Protein AF-A0A6I5WED9-F1 (afdb_monomer)

Structure (mmCIF, N/CA/C/O backbone):
data_AF-A0A6I5WED9-F1
#
_entry.id   AF-A0A6I5WED9-F1
#
loop_
_atom_site.group_PDB
_atom_site.id
_atom_site.type_symbol
_atom_site.label_atom_id
_atom_site.label_alt_id
_atom_site.label_comp_id
_atom_site.label_asym_id
_atom_site.label_entity_id
_atom_site.label_seq_id
_atom_site.pdbx_PDB_ins_code
_atom_site.Cartn_x
_atom_site.Cartn_y
_atom_site.Cartn_z
_atom_site.occupancy
_atom_site.B_iso_or_equiv
_atom_site.auth_seq_id
_atom_site.auth_comp_id
_atom_site.auth_asym_id
_atom_site.auth_atom_id
_atom_site.pdbx_PDB_model_num
ATOM 1 N N . MET A 1 1 ? 18.680 -1.090 17.788 1.00 31.06 1 MET A N 1
ATOM 2 C CA . MET A 1 1 ? 17.687 -0.754 18.825 1.00 31.06 1 MET A CA 1
ATOM 3 C C . MET A 1 1 ? 16.351 -1.167 18.245 1.00 31.06 1 MET A C 1
ATOM 5 O O . MET A 1 1 ? 15.852 -0.475 17.368 1.00 31.06 1 MET A O 1
ATOM 9 N N . GLU A 1 2 ? 15.895 -2.378 18.568 1.00 32.09 2 GLU A N 1
ATOM 10 C CA . GLU A 1 2 ? 14.612 -2.895 18.083 1.00 32.09 2 GLU A CA 1
ATOM 11 C C . GLU A 1 2 ? 13.520 -1.933 18.544 1.00 32.09 2 GLU A C 1
ATOM 13 O O . GLU A 1 2 ? 13.393 -1.653 19.736 1.00 32.09 2 GLU A O 1
ATOM 18 N N . ALA A 1 3 ? 12.795 -1.346 17.594 1.00 39.88 3 ALA A N 1
ATOM 19 C CA . ALA A 1 3 ? 11.585 -0.623 17.924 1.00 39.88 3 ALA A CA 1
ATOM 20 C C . ALA A 1 3 ? 10.656 -1.650 18.572 1.00 39.88 3 ALA A C 1
ATOM 22 O O . ALA A 1 3 ? 10.259 -2.607 17.913 1.00 39.88 3 ALA A O 1
ATOM 23 N N . HIS A 1 4 ? 10.363 -1.497 19.864 1.00 42.75 4 HIS A N 1
ATOM 24 C CA . HIS A 1 4 ? 9.232 -2.191 20.456 1.00 42.75 4 HIS A CA 1
ATOM 25 C C . HIS A 1 4 ? 8.010 -1.783 19.630 1.00 42.75 4 HIS A C 1
ATOM 27 O O . HIS A 1 4 ? 7.549 -0.646 19.739 1.00 42.75 4 HIS A O 1
ATOM 33 N N . GLU A 1 5 ? 7.565 -2.671 18.740 1.00 68.94 5 GLU A N 1
ATOM 34 C CA . GLU A 1 5 ? 6.346 -2.504 17.961 1.00 68.94 5 GLU A CA 1
ATOM 35 C C . GLU A 1 5 ? 5.211 -2.454 18.982 1.00 68.94 5 GLU A C 1
ATOM 37 O O . GLU A 1 5 ? 4.831 -3.459 19.583 1.00 68.94 5 GLU A O 1
ATOM 42 N N . SER A 1 6 ? 4.768 -1.242 19.303 1.00 81.12 6 SER A N 1
ATOM 43 C CA . SER A 1 6 ? 3.655 -1.037 20.214 1.00 81.12 6 SER A CA 1
ATOM 44 C C . SER A 1 6 ? 2.405 -1.679 19.627 1.00 81.12 6 SER A C 1
ATOM 46 O O . SER A 1 6 ? 2.135 -1.512 18.439 1.00 81.12 6 SER A O 1
ATOM 48 N N . LEU A 1 7 ? 1.620 -2.362 20.455 1.00 86.88 7 LEU A N 1
ATOM 49 C CA . LEU A 1 7 ? 0.349 -2.940 20.035 1.00 86.88 7 LEU A CA 1
ATOM 50 C C . LEU A 1 7 ? -0.735 -1.858 20.057 1.00 86.88 7 LEU A C 1
ATOM 52 O O . LEU A 1 7 ? -0.983 -1.250 21.102 1.00 86.88 7 LEU A O 1
ATOM 56 N N . ASP A 1 8 ? -1.403 -1.637 18.927 1.00 90.69 8 ASP A N 1
ATOM 57 C CA . ASP A 1 8 ? -2.567 -0.754 18.859 1.00 90.69 8 ASP A CA 1
ATOM 58 C C . ASP A 1 8 ? -3.770 -1.375 19.583 1.00 90.69 8 ASP A C 1
ATOM 60 O O . ASP A 1 8 ? -4.203 -2.491 19.287 1.00 90.69 8 ASP A O 1
ATOM 64 N N . VAL A 1 9 ? -4.340 -0.631 20.531 1.00 91.94 9 VAL A N 1
ATOM 65 C CA . VAL A 1 9 ? -5.517 -1.036 21.306 1.00 91.94 9 VAL A CA 1
ATOM 66 C C . VAL A 1 9 ? -6.603 0.015 21.152 1.00 91.94 9 VAL A C 1
ATOM 68 O O . VAL A 1 9 ? -6.404 1.180 21.491 1.00 91.94 9 VAL A O 1
ATOM 71 N N . LEU A 1 10 ? -7.782 -0.402 20.689 1.00 92.94 10 LEU A N 1
ATOM 72 C CA . LEU A 1 10 ? -8.955 0.461 20.612 1.00 92.94 10 LEU A CA 1
ATOM 73 C C . LEU A 1 10 ? -9.825 0.316 21.862 1.00 92.94 10 LEU A C 1
ATOM 75 O O . LEU A 1 10 ? -10.386 -0.744 22.136 1.00 92.94 10 LEU A O 1
ATOM 79 N N . VAL A 1 11 ? -9.990 1.417 22.584 1.00 93.06 11 VAL A N 1
ATOM 80 C CA . VAL A 1 11 ? -10.832 1.509 23.776 1.00 93.06 11 VAL A CA 1
ATOM 81 C C . VAL A 1 11 ? -12.145 2.215 23.414 1.00 93.06 11 VAL A C 1
ATOM 83 O O . VAL A 1 11 ? -12.114 3.335 22.895 1.00 93.06 11 VAL A O 1
ATOM 86 N N . PRO A 1 12 ? -13.318 1.610 23.684 1.00 92.38 12 PRO A N 1
ATOM 87 C CA . PRO A 1 12 ? -14.597 2.274 23.461 1.00 92.38 12 PRO A CA 1
ATOM 88 C C . PRO A 1 12 ? -14.717 3.578 24.258 1.00 92.38 12 PRO A C 1
ATOM 90 O O . PRO A 1 12 ? -14.368 3.630 25.440 1.00 92.38 12 PRO A O 1
ATOM 93 N N . THR A 1 13 ? -15.267 4.622 23.640 1.00 89.81 13 THR A N 1
ATOM 94 C CA . THR A 1 13 ? -15.579 5.891 24.322 1.00 89.81 13 THR A CA 1
ATOM 95 C C . THR A 1 13 ? -16.378 5.665 25.608 1.00 89.81 13 THR A C 1
ATOM 97 O O . THR A 1 13 ? -17.315 4.869 25.633 1.00 89.81 13 THR A O 1
ATOM 100 N N . GLY A 1 14 ? -16.023 6.381 26.679 1.00 88.38 14 GLY A N 1
ATOM 101 C CA . GLY A 1 14 ? -16.670 6.259 27.993 1.00 88.38 14 GLY A CA 1
ATOM 102 C C . GLY A 1 14 ? -16.069 5.182 28.906 1.00 88.38 14 GLY A C 1
ATOM 103 O O . GLY A 1 14 ? -16.421 5.120 30.082 1.00 88.38 14 GLY A O 1
ATOM 104 N N . ARG A 1 15 ? -15.125 4.368 28.416 1.00 88.81 15 ARG A N 1
ATOM 105 C CA . ARG A 1 15 ? -14.311 3.470 29.250 1.00 88.81 15 ARG A CA 1
ATOM 106 C C . ARG A 1 15 ? -13.051 4.201 29.718 1.00 88.81 15 ARG A C 1
ATOM 108 O O . ARG A 1 15 ? -12.420 4.917 28.946 1.00 88.81 15 ARG A O 1
ATOM 115 N N . ARG A 1 16 ? -12.659 4.002 30.980 1.00 85.31 16 ARG A N 1
ATOM 116 C CA . ARG A 1 16 ? -11.343 4.433 31.475 1.00 85.31 16 ARG A CA 1
ATOM 117 C C . ARG A 1 16 ? -10.320 3.342 31.181 1.00 85.31 16 ARG A C 1
ATOM 119 O O . ARG A 1 16 ? -10.519 2.199 31.581 1.00 85.31 16 ARG A O 1
ATOM 126 N N . PHE A 1 17 ? -9.234 3.714 30.515 1.00 88.19 17 PHE A N 1
ATOM 127 C CA . PHE A 1 17 ? -8.079 2.858 30.273 1.00 88.19 17 PHE A CA 1
ATOM 128 C C . PHE A 1 17 ? -6.819 3.716 30.410 1.00 88.19 17 PHE A C 1
ATOM 130 O O . PHE A 1 17 ? -6.749 4.801 29.833 1.00 88.19 17 PHE A O 1
ATOM 137 N N . GLY A 1 18 ? -5.881 3.286 31.252 1.00 84.12 18 GLY A N 1
ATOM 138 C CA . GLY A 1 18 ? -4.655 4.035 31.525 1.00 84.12 18 GLY A CA 1
ATOM 139 C C . GLY A 1 18 ? -3.583 3.808 30.455 1.00 84.12 18 GLY A C 1
ATOM 140 O O . GLY A 1 18 ? -3.689 2.861 29.675 1.00 84.12 18 GLY A O 1
ATOM 141 N N . PRO A 1 19 ? -2.532 4.643 30.419 1.00 85.81 19 PRO A N 1
ATOM 142 C CA . PRO A 1 19 ? -1.358 4.352 29.610 1.00 85.81 19 PRO A CA 1
ATOM 143 C C . PRO A 1 19 ? -0.692 3.062 30.108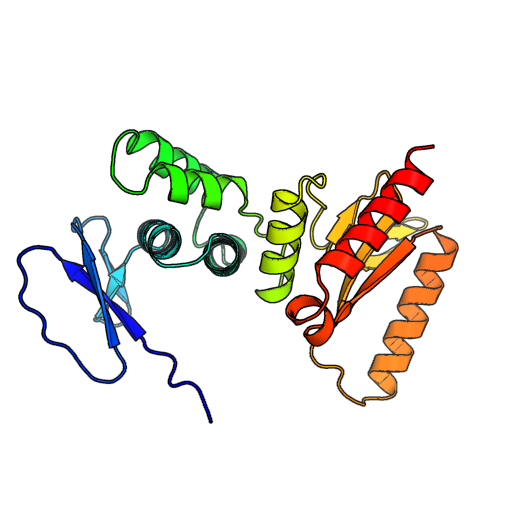 1.00 85.81 19 PRO A C 1
ATOM 145 O O . PRO A 1 19 ? -0.478 2.886 31.308 1.00 85.81 19 PRO A O 1
ATOM 148 N N . VAL A 1 20 ? -0.356 2.168 29.181 1.00 89.94 20 VAL A N 1
ATOM 149 C CA . VAL A 1 20 ? 0.355 0.915 29.457 1.00 89.94 20 VAL A CA 1
ATOM 150 C C . VAL A 1 20 ? 1.570 0.859 28.543 1.00 89.94 20 VAL A C 1
ATOM 152 O O . VAL A 1 20 ? 1.456 1.105 27.343 1.00 89.94 20 VAL A O 1
ATOM 155 N N . SER A 1 21 ? 2.738 0.553 29.111 1.00 90.38 21 SER A N 1
ATOM 156 C CA . SER A 1 21 ? 3.970 0.422 28.329 1.00 90.38 21 SER A CA 1
ATOM 157 C C . SER A 1 21 ? 3.795 -0.629 27.230 1.00 90.38 21 SER A C 1
ATOM 159 O O . SER A 1 21 ? 3.287 -1.719 27.490 1.00 90.38 21 SER A O 1
ATOM 161 N N . GLY A 1 22 ? 4.193 -0.289 26.005 1.00 89.56 22 GLY A N 1
ATOM 162 C CA . GLY A 1 22 ? 4.041 -1.156 24.837 1.00 89.56 22 GLY A CA 1
ATOM 163 C C . GLY A 1 22 ? 2.667 -1.110 24.161 1.00 89.56 22 GLY A C 1
ATOM 164 O O . GLY A 1 22 ? 2.499 -1.789 23.152 1.00 89.56 22 GLY A O 1
ATOM 165 N N . LEU A 1 23 ? 1.704 -0.315 24.650 1.00 91.75 23 LEU A N 1
ATOM 166 C CA . LEU A 1 23 ? 0.405 -0.128 23.994 1.00 91.75 23 LEU A CA 1
ATOM 167 C C . LEU A 1 23 ? 0.259 1.273 23.393 1.00 91.75 23 LEU A C 1
ATOM 169 O O . LEU A 1 23 ? 0.463 2.282 24.070 1.00 91.75 23 LEU A O 1
ATOM 173 N N . ALA A 1 24 ? -0.187 1.327 22.140 1.00 90.88 24 ALA A N 1
ATOM 174 C CA . ALA A 1 24 ? -0.714 2.534 21.522 1.00 90.88 24 ALA A CA 1
ATOM 175 C C . ALA A 1 24 ? -2.236 2.555 21.735 1.00 90.88 24 ALA A C 1
ATOM 177 O O . ALA A 1 24 ? -2.982 1.808 21.106 1.00 90.88 24 ALA A O 1
ATOM 178 N N . VAL A 1 25 ? -2.702 3.367 22.687 1.00 91.75 25 VAL A N 1
ATOM 179 C CA . VAL A 1 25 ? -4.118 3.402 23.078 1.00 91.75 25 VAL A CA 1
ATOM 180 C C . VAL A 1 25 ? -4.879 4.422 22.235 1.00 91.75 25 VAL A C 1
ATOM 182 O O . VAL A 1 25 ? -4.618 5.623 22.300 1.00 91.75 25 VAL A O 1
ATOM 185 N N . HIS A 1 26 ? -5.883 3.944 21.508 1.00 91.62 26 HIS A N 1
ATOM 186 C CA . HIS A 1 26 ? -6.810 4.743 20.712 1.00 91.62 26 HIS A CA 1
ATOM 187 C C . HIS A 1 26 ? -8.197 4.739 21.345 1.00 91.62 26 HIS A C 1
ATOM 189 O O . HIS A 1 26 ? -8.586 3.790 22.021 1.00 91.62 26 HIS A O 1
ATOM 195 N N . THR A 1 27 ? -8.982 5.794 21.126 1.00 91.56 27 THR A N 1
ATOM 196 C CA . THR A 1 27 ? -10.360 5.880 21.636 1.00 91.56 27 THR A CA 1
ATOM 197 C C . THR A 1 27 ? -11.331 6.225 20.517 1.00 91.56 27 THR A C 1
ATOM 199 O O . THR A 1 27 ? -11.127 7.202 19.796 1.00 91.56 27 THR A O 1
ATOM 202 N N . ALA A 1 28 ? -12.398 5.437 20.380 1.00 91.12 28 ALA A N 1
ATOM 203 C CA . ALA A 1 28 ? -13.445 5.659 19.385 1.00 91.12 28 ALA A CA 1
ATOM 204 C C . ALA A 1 28 ? -14.765 4.995 19.797 1.00 91.12 28 ALA A C 1
ATOM 206 O O . ALA A 1 28 ? -14.791 4.083 20.624 1.00 91.12 28 ALA A O 1
ATOM 207 N N . THR A 1 29 ? -15.869 5.419 19.184 1.00 90.75 29 THR A N 1
ATOM 208 C CA . THR A 1 29 ? -17.126 4.667 19.247 1.00 90.75 29 THR A CA 1
ATOM 209 C C . THR A 1 29 ? -16.916 3.308 18.580 1.00 90.75 29 THR A C 1
ATOM 211 O O . THR A 1 29 ? -16.473 3.244 17.429 1.00 90.75 29 THR A O 1
ATOM 214 N N . LEU A 1 30 ? -17.220 2.222 19.291 1.00 91.50 30 LEU A N 1
ATOM 215 C CA . LEU A 1 30 ? -17.027 0.852 18.816 1.00 91.50 30 LEU A CA 1
ATOM 216 C C . LEU A 1 30 ? -18.323 0.047 19.007 1.00 91.50 30 LEU A C 1
ATOM 218 O O . LEU A 1 30 ? -18.572 -0.454 20.106 1.00 91.50 30 LEU A O 1
ATOM 222 N N . PRO A 1 31 ? -19.176 -0.039 17.970 1.00 91.19 31 PRO A N 1
ATOM 223 C CA . PRO A 1 31 ? -20.364 -0.885 17.994 1.00 91.19 31 PRO A CA 1
ATOM 224 C C . PRO A 1 31 ? -19.991 -2.362 18.164 1.00 91.19 31 PRO A C 1
ATOM 226 O O . PRO A 1 31 ? -18.975 -2.808 17.639 1.00 91.19 31 PRO A O 1
ATOM 229 N N . GLY A 1 32 ? -20.842 -3.152 18.825 1.00 92.44 32 GLY A N 1
ATOM 230 C CA . GLY A 1 32 ? -20.598 -4.593 18.992 1.00 92.44 32 GLY A CA 1
ATOM 231 C C . GLY A 1 32 ? -20.489 -5.361 17.667 1.00 92.44 32 GLY A C 1
ATOM 232 O O . GLY A 1 32 ? -19.798 -6.367 17.602 1.00 92.44 32 GLY A O 1
ATOM 233 N N . THR A 1 33 ? -21.103 -4.853 16.594 1.00 94.19 33 THR A N 1
ATOM 234 C CA . THR A 1 33 ? -21.000 -5.407 15.232 1.00 94.19 33 THR A CA 1
ATOM 235 C C . THR A 1 33 ? -19.613 -5.254 14.608 1.00 94.19 33 THR A C 1
ATOM 237 O O . THR A 1 33 ? -19.303 -5.942 13.643 1.00 94.19 33 THR A O 1
ATOM 240 N N . ASP A 1 34 ? -18.785 -4.352 15.138 1.00 95.12 34 ASP A N 1
ATOM 241 C CA . ASP A 1 34 ? -17.404 -4.122 14.710 1.00 95.12 34 ASP A CA 1
ATOM 242 C C . ASP A 1 34 ? -16.394 -4.918 15.562 1.00 95.12 34 ASP A C 1
ATOM 244 O O . ASP A 1 34 ? -15.187 -4.704 15.445 1.00 95.12 34 ASP A O 1
ATOM 248 N N . VAL A 1 35 ? -16.867 -5.832 16.419 1.00 96.25 35 VAL A N 1
ATOM 249 C CA . VAL A 1 35 ? -16.040 -6.643 17.322 1.00 96.25 35 VAL A CA 1
ATOM 250 C C . VAL A 1 35 ? -16.304 -8.127 17.091 1.00 96.25 35 VAL A C 1
ATOM 252 O O . VAL A 1 35 ? -17.446 -8.573 17.029 1.00 96.25 35 VAL A O 1
ATOM 255 N N . VAL A 1 36 ? -15.234 -8.914 17.007 1.00 96.19 36 VAL A N 1
ATOM 256 C CA . VAL A 1 36 ? -15.275 -10.379 16.920 1.00 96.19 36 VAL A CA 1
ATOM 257 C C . VAL A 1 36 ? -14.313 -10.994 17.930 1.00 96.19 36 VAL A C 1
ATOM 259 O O . VAL A 1 36 ? -13.348 -10.362 18.348 1.00 96.19 36 VAL A O 1
ATOM 262 N N . LEU A 1 37 ? -14.553 -12.243 18.329 1.00 96.50 37 LEU A N 1
ATOM 263 C CA . LEU A 1 37 ? -13.632 -12.977 19.197 1.00 96.50 37 LEU A CA 1
ATOM 264 C C . LEU A 1 37 ? -12.608 -13.760 18.365 1.00 96.50 37 LEU A C 1
ATOM 266 O O . LEU A 1 37 ? -12.958 -14.490 17.432 1.00 96.50 37 LEU A O 1
ATOM 270 N N . ARG A 1 38 ? -11.333 -13.652 18.740 1.00 93.50 38 ARG A N 1
ATOM 271 C CA . ARG A 1 38 ? -10.228 -14.476 18.234 1.00 93.50 38 ARG A CA 1
ATOM 272 C C . ARG A 1 38 ? -9.471 -15.058 19.418 1.00 93.50 38 ARG A C 1
ATOM 274 O O . ARG A 1 38 ? -8.950 -14.313 20.235 1.00 93.50 38 ARG A O 1
ATOM 281 N N . ALA A 1 39 ? -9.463 -16.388 19.536 1.00 92.75 39 ALA A N 1
ATOM 282 C CA . ALA A 1 39 ? -8.859 -17.098 20.672 1.00 92.75 39 ALA A CA 1
ATOM 283 C C . ALA A 1 39 ? -9.302 -16.551 22.052 1.00 92.75 39 ALA A C 1
ATOM 285 O O . ALA A 1 39 ? -8.503 -16.424 22.971 1.00 92.75 39 ALA A O 1
ATOM 286 N N . GLY A 1 40 ? -10.583 -16.182 22.184 1.00 93.25 40 GLY A N 1
ATOM 287 C CA . GLY A 1 40 ? -11.141 -15.609 23.416 1.00 93.25 40 GLY A CA 1
ATOM 288 C C . GLY A 1 40 ? -10.853 -14.118 23.635 1.00 93.25 40 GLY A C 1
ATOM 289 O O . GLY A 1 40 ? -11.391 -13.539 24.574 1.00 93.25 40 GLY A O 1
ATOM 290 N N . VAL A 1 41 ? -10.073 -13.476 22.761 1.00 92.19 41 VAL A N 1
ATOM 291 C CA . VAL A 1 41 ? -9.759 -12.044 22.831 1.00 92.19 41 VAL A CA 1
ATOM 292 C C . VAL A 1 41 ? -10.676 -11.259 21.883 1.00 92.19 41 VAL A C 1
ATOM 294 O O . VAL A 1 41 ? -10.783 -11.626 20.708 1.00 92.19 41 VAL A O 1
ATOM 297 N N . PRO A 1 42 ? -11.355 -10.192 22.347 1.00 93.88 42 PRO A N 1
ATOM 298 C CA . PRO A 1 42 ? -12.105 -9.299 21.470 1.00 93.88 42 PRO A CA 1
ATOM 299 C C . PRO A 1 42 ? -11.153 -8.484 20.591 1.00 93.88 42 PRO A C 1
ATOM 301 O O . PRO A 1 42 ? -10.272 -7.787 21.089 1.00 93.88 42 PRO A O 1
ATOM 304 N N . VAL A 1 43 ? -11.359 -8.561 19.280 1.00 95.25 43 VAL A N 1
ATOM 305 C CA . VAL A 1 43 ? -10.621 -7.813 18.255 1.00 95.25 43 VAL A CA 1
ATOM 306 C C . VAL A 1 43 ? -11.603 -7.120 17.314 1.00 95.25 43 VAL A C 1
ATOM 308 O O . VAL A 1 43 ? -12.774 -7.496 17.243 1.00 95.25 43 VAL A O 1
ATOM 311 N N . THR A 1 44 ? -11.149 -6.104 16.585 1.00 96.06 44 THR A N 1
ATOM 312 C CA . THR A 1 44 ? -11.989 -5.440 15.583 1.00 96.06 44 THR A CA 1
ATOM 313 C C . THR A 1 44 ? -12.257 -6.354 14.380 1.00 96.06 44 THR A C 1
ATOM 315 O O . THR A 1 44 ? -11.455 -7.234 14.058 1.00 96.06 44 THR A O 1
ATOM 318 N N . THR A 1 45 ? -13.406 -6.184 13.718 1.00 95.94 45 THR A N 1
ATOM 319 C CA . THR A 1 45 ? -13.647 -6.805 12.404 1.00 95.94 45 THR A CA 1
ATOM 320 C C . THR A 1 45 ? -12.626 -6.291 11.388 1.00 95.94 45 THR A C 1
ATOM 322 O O . THR A 1 45 ? -12.185 -5.150 11.524 1.00 95.94 45 THR A O 1
ATOM 325 N N . PRO A 1 46 ? -12.271 -7.057 10.340 1.00 95.88 46 PRO A N 1
ATOM 326 C CA . PRO A 1 46 ? -11.323 -6.592 9.328 1.00 95.88 46 PRO A CA 1
ATOM 327 C C . PRO A 1 46 ? -11.693 -5.231 8.717 1.00 95.88 46 PRO A C 1
ATOM 329 O O . PRO A 1 46 ? -10.840 -4.356 8.595 1.00 95.88 46 PRO A O 1
ATOM 332 N N . GLU A 1 47 ? -12.972 -4.992 8.410 1.00 95.12 47 GLU A N 1
ATOM 333 C CA . GLU A 1 47 ? -13.444 -3.707 7.883 1.00 95.12 47 GLU A CA 1
ATOM 334 C C . GLU A 1 47 ? -13.309 -2.573 8.902 1.00 95.12 47 GLU A C 1
ATOM 336 O O . GLU A 1 47 ? -13.016 -1.434 8.524 1.00 95.12 47 GLU A O 1
ATOM 341 N N . ARG A 1 48 ? -13.510 -2.870 10.192 1.00 95.31 48 ARG A N 1
ATOM 342 C CA . ARG A 1 48 ? -13.264 -1.904 11.259 1.00 95.31 48 ARG A CA 1
ATOM 343 C C . ARG A 1 48 ? -11.773 -1.623 11.413 1.00 95.31 48 ARG A C 1
ATOM 345 O O . ARG A 1 48 ? -11.401 -0.459 11.509 1.00 95.31 48 ARG A O 1
ATOM 352 N N . THR A 1 49 ? -10.924 -2.647 11.373 1.00 96.00 49 THR A N 1
ATOM 353 C CA . THR A 1 49 ? -9.469 -2.480 11.387 1.00 96.00 49 THR A CA 1
ATOM 354 C C . THR A 1 49 ? -9.023 -1.565 10.244 1.00 96.00 49 THR A C 1
ATOM 356 O O . THR A 1 49 ? -8.294 -0.612 10.491 1.00 96.00 49 THR A O 1
ATOM 359 N N . CYS A 1 50 ? -9.513 -1.769 9.014 1.00 96.94 50 CYS A N 1
ATOM 360 C CA . CYS A 1 50 ? -9.209 -0.883 7.884 1.00 96.94 50 CYS A CA 1
ATOM 361 C C . CYS A 1 50 ? -9.618 0.574 8.147 1.00 96.94 50 CYS A C 1
ATOM 363 O O . CYS A 1 50 ? -8.841 1.485 7.860 1.00 96.94 50 CYS A O 1
ATOM 365 N N . TRP A 1 51 ? -10.816 0.790 8.706 1.00 96.25 51 TRP A N 1
ATOM 366 C CA . TRP A 1 51 ? -11.283 2.120 9.103 1.00 96.25 51 TRP A CA 1
ATOM 367 C C . TRP A 1 51 ? -10.327 2.759 10.103 1.00 96.25 51 TRP A C 1
ATOM 369 O O . TRP A 1 51 ? -9.840 3.859 9.887 1.00 96.25 51 TRP A O 1
ATOM 379 N N . ASP A 1 52 ? -9.999 2.056 11.176 1.00 95.50 52 ASP A N 1
ATOM 380 C CA . ASP A 1 52 ? -9.127 2.577 12.218 1.00 95.50 52 ASP A CA 1
ATOM 381 C C . ASP A 1 52 ? -7.712 2.899 11.684 1.00 95.50 52 ASP A C 1
ATOM 383 O O . ASP A 1 52 ? -7.205 4.006 11.892 1.00 95.50 52 ASP A O 1
ATOM 387 N N . LEU A 1 53 ? -7.122 2.006 10.878 1.00 95.88 53 LEU A N 1
ATOM 388 C CA . LEU A 1 53 ? -5.824 2.220 10.220 1.00 95.88 53 LEU A CA 1
ATOM 389 C C . LEU A 1 53 ? -5.826 3.453 9.310 1.00 95.88 53 LEU A C 1
ATOM 391 O O . LEU A 1 53 ? -4.879 4.245 9.329 1.00 95.88 53 LEU A O 1
ATOM 395 N N . ALA A 1 54 ? -6.904 3.665 8.551 1.00 96.69 54 ALA A N 1
ATOM 396 C CA . ALA A 1 54 ? -7.058 4.850 7.715 1.00 96.69 54 ALA A CA 1
ATOM 397 C C . ALA A 1 54 ? -7.076 6.146 8.543 1.00 96.69 54 ALA A C 1
ATOM 399 O O . ALA A 1 54 ? -6.740 7.220 8.025 1.00 96.69 54 ALA A O 1
ATOM 400 N N . GLN A 1 55 ? -7.409 6.083 9.834 1.00 94.62 55 GLN A N 1
ATOM 401 C CA . GLN A 1 55 ? -7.438 7.246 10.717 1.00 94.62 55 GLN A CA 1
ATOM 402 C C . GLN A 1 55 ? -6.100 7.491 11.408 1.00 94.62 55 GLN A C 1
ATOM 404 O O . GLN A 1 55 ? -5.720 8.653 11.560 1.00 94.62 55 GLN A O 1
ATOM 409 N N . TRP A 1 56 ? -5.400 6.429 11.800 1.00 93.88 56 TRP A N 1
ATOM 410 C CA . TRP A 1 56 ? -4.194 6.517 12.626 1.00 93.88 56 TRP A CA 1
ATOM 411 C C . TRP A 1 56 ? -2.910 6.675 11.814 1.00 93.88 56 TRP A C 1
ATOM 413 O O . TRP A 1 56 ? -1.984 7.348 12.260 1.00 93.88 56 TRP A O 1
ATOM 423 N N . LEU A 1 57 ? -2.859 6.104 10.610 1.00 95.12 57 LEU A N 1
ATOM 424 C CA . LEU A 1 57 ? -1.628 6.027 9.827 1.00 95.12 57 LEU A CA 1
ATOM 425 C C . LEU A 1 57 ? -1.572 7.055 8.694 1.00 95.12 57 LEU A C 1
ATOM 427 O O . LEU A 1 57 ? -2.564 7.685 8.312 1.00 95.12 57 LEU A O 1
ATOM 431 N N . ARG A 1 58 ? -0.385 7.231 8.111 1.00 95.88 58 ARG A N 1
ATOM 432 C CA . ARG A 1 58 ? -0.261 7.874 6.797 1.00 95.88 58 ARG A CA 1
ATOM 433 C C . ARG A 1 58 ? -0.965 7.006 5.755 1.00 95.88 58 ARG A C 1
ATOM 435 O O . ARG A 1 58 ? -1.025 5.790 5.893 1.00 95.88 58 ARG A O 1
ATOM 442 N N . VAL A 1 59 ? -1.470 7.627 4.691 1.00 97.38 59 VAL A N 1
ATOM 443 C CA . VAL A 1 59 ? -2.264 6.925 3.667 1.00 97.38 59 VAL A CA 1
ATOM 444 C C . VAL A 1 59 ? -1.521 5.737 3.046 1.00 97.38 59 VAL A C 1
ATOM 446 O O . VAL A 1 59 ? -2.118 4.685 2.878 1.00 97.38 59 VAL A O 1
ATOM 449 N N . GLU A 1 60 ? -0.225 5.864 2.764 1.00 96.12 60 GLU A N 1
ATOM 450 C CA . GLU A 1 60 ? 0.587 4.769 2.215 1.00 96.12 60 GLU A CA 1
ATOM 451 C C . GLU A 1 60 ? 0.799 3.602 3.190 1.00 96.12 60 GLU A C 1
ATOM 453 O O . GLU A 1 60 ? 0.845 2.457 2.755 1.00 96.12 60 GLU A O 1
ATOM 458 N N . ASP A 1 61 ? 0.887 3.873 4.495 1.00 96.44 61 ASP A N 1
ATOM 459 C CA . ASP A 1 61 ? 1.018 2.845 5.530 1.00 96.44 61 ASP A CA 1
ATOM 460 C C . ASP A 1 61 ? -0.319 2.141 5.775 1.00 96.44 61 ASP A C 1
ATOM 462 O O . ASP A 1 61 ? -0.364 0.919 5.891 1.00 96.44 61 ASP A O 1
ATOM 466 N N . ALA A 1 62 ? -1.419 2.903 5.783 1.00 97.44 62 ALA A N 1
ATOM 467 C CA . ALA A 1 62 ? -2.764 2.345 5.854 1.00 97.44 62 ALA A CA 1
ATOM 468 C C . ALA A 1 62 ? -3.036 1.429 4.654 1.00 97.44 62 ALA A C 1
ATOM 470 O O . ALA A 1 62 ? -3.416 0.279 4.846 1.00 97.44 62 ALA A O 1
ATOM 471 N N . VAL A 1 63 ? -2.783 1.900 3.427 1.00 98.00 63 VAL A N 1
ATOM 472 C CA . VAL A 1 63 ? -2.963 1.090 2.212 1.00 98.00 63 VAL A CA 1
ATOM 473 C C . VAL A 1 63 ? -2.079 -0.154 2.244 1.00 98.00 63 VAL A C 1
ATOM 475 O O . VAL A 1 63 ? -2.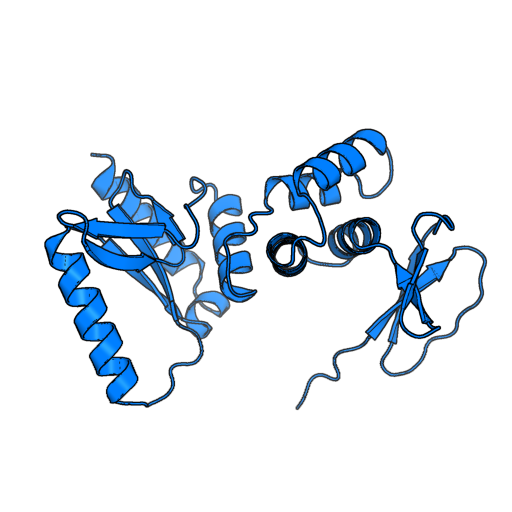582 -1.230 1.960 1.00 98.00 63 VAL A O 1
ATOM 478 N N . ALA A 1 64 ? -0.816 -0.057 2.670 1.00 96.75 64 ALA A N 1
ATOM 479 C CA . ALA A 1 64 ? 0.068 -1.220 2.753 1.00 96.75 64 ALA A CA 1
ATOM 480 C C . ALA A 1 64 ? -0.466 -2.338 3.666 1.00 96.75 64 ALA A C 1
ATOM 482 O O . ALA A 1 64 ? -0.303 -3.517 3.359 1.00 96.75 64 ALA A O 1
ATOM 483 N N . LEU A 1 65 ? -1.121 -1.990 4.776 1.00 96.56 65 LEU A N 1
ATOM 484 C CA . LEU A 1 65 ? -1.761 -2.972 5.655 1.00 96.56 65 LEU A CA 1
A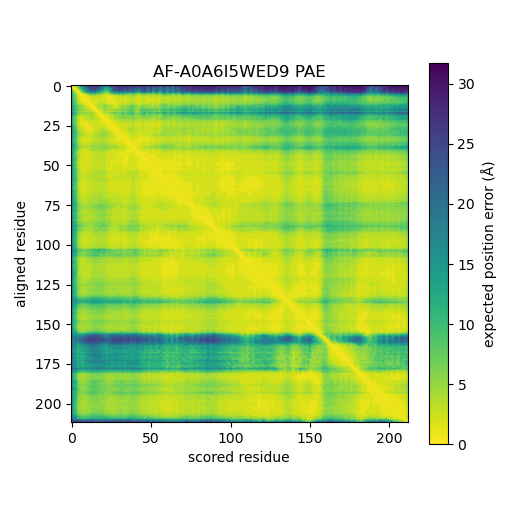TOM 485 C C . LEU A 1 65 ? -3.107 -3.459 5.100 1.00 96.56 65 LEU A C 1
ATOM 487 O O . LEU A 1 65 ? -3.420 -4.646 5.199 1.00 96.56 65 LEU A O 1
ATOM 491 N N . VAL A 1 66 ? -3.893 -2.572 4.486 1.00 97.56 66 VAL A N 1
ATOM 492 C CA . VAL A 1 66 ? -5.172 -2.935 3.858 1.00 97.56 66 VAL A CA 1
ATOM 493 C C . VAL A 1 66 ? -4.956 -3.867 2.661 1.00 97.56 66 VAL A C 1
ATOM 495 O O . VAL A 1 66 ? -5.676 -4.855 2.546 1.00 97.56 66 VAL A O 1
ATOM 498 N N . ASP A 1 67 ? -3.935 -3.643 1.833 1.00 97.12 67 ASP A N 1
ATOM 499 C CA . ASP A 1 67 ? -3.562 -4.522 0.717 1.00 97.12 67 ASP A CA 1
ATOM 500 C C . ASP A 1 67 ? -3.254 -5.943 1.222 1.00 97.12 67 ASP A C 1
ATOM 502 O O . ASP A 1 67 ? -3.685 -6.926 0.619 1.00 97.12 67 ASP A O 1
ATOM 506 N N . VAL A 1 68 ? -2.605 -6.085 2.389 1.00 95.50 68 VAL A N 1
ATOM 507 C CA . VAL A 1 68 ? -2.386 -7.399 3.024 1.00 95.50 68 VAL A CA 1
ATOM 508 C C . VAL A 1 68 ? -3.709 -8.074 3.395 1.00 95.50 68 VAL A C 1
ATOM 510 O O . VAL A 1 68 ? -3.856 -9.277 3.167 1.00 95.50 68 VAL A O 1
ATOM 513 N N . LEU A 1 69 ? -4.669 -7.334 3.957 1.00 95.81 69 LEU A N 1
ATOM 514 C CA . LEU A 1 69 ? -5.988 -7.874 4.311 1.00 95.81 69 LEU A CA 1
ATOM 515 C C . LEU A 1 69 ? -6.785 -8.288 3.067 1.00 95.81 69 LEU A C 1
ATOM 517 O O . LEU A 1 69 ? -7.406 -9.352 3.069 1.00 95.81 69 LEU A O 1
ATOM 521 N N . VAL A 1 70 ? -6.720 -7.492 2.001 1.00 95.81 70 VAL A N 1
ATOM 522 C CA . VAL A 1 70 ? -7.374 -7.774 0.716 1.00 95.81 70 VAL A CA 1
ATOM 523 C C . VAL A 1 70 ? -6.758 -8.993 0.042 1.00 95.81 70 VAL A C 1
ATOM 525 O O . VAL A 1 70 ? -7.480 -9.906 -0.349 1.00 95.81 70 VAL A O 1
ATOM 528 N N . ARG A 1 71 ? -5.425 -9.075 -0.021 1.00 94.25 71 ARG A N 1
ATOM 529 C CA . ARG A 1 71 ? -4.709 -10.232 -0.579 1.00 94.25 71 ARG A CA 1
ATOM 530 C C . ARG A 1 71 ? -5.031 -11.526 0.167 1.00 94.25 71 ARG A C 1
ATOM 532 O O . ARG A 1 71 ? -5.139 -12.585 -0.442 1.00 94.25 71 ARG A O 1
ATOM 539 N N . ARG A 1 72 ? -5.222 -11.448 1.489 1.00 94.31 72 ARG A N 1
ATOM 540 C CA . ARG A 1 72 ? -5.675 -12.573 2.329 1.00 94.31 72 ARG A CA 1
ATOM 541 C C . ARG A 1 72 ? -7.182 -12.841 2.242 1.00 94.31 72 ARG A C 1
ATOM 543 O O . ARG A 1 72 ? -7.671 -13.686 2.984 1.00 94.31 72 ARG A O 1
ATOM 550 N N . GLN A 1 73 ? -7.907 -12.129 1.377 1.00 94.62 73 GLN A N 1
ATOM 551 C CA . GLN A 1 73 ? -9.356 -12.241 1.180 1.00 94.62 73 GLN A CA 1
ATOM 552 C C . GLN A 1 73 ? -10.168 -12.004 2.465 1.00 94.62 73 GLN A C 1
ATOM 554 O O . GLN A 1 73 ? -11.282 -12.500 2.615 1.00 94.62 73 GLN A O 1
ATOM 559 N N . LEU A 1 74 ? -9.615 -11.234 3.406 1.00 95.06 74 LEU A 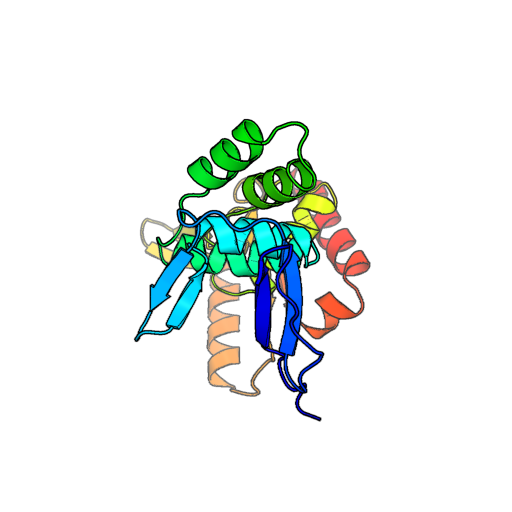N 1
ATOM 560 C CA . LEU A 1 74 ? -10.300 -10.864 4.647 1.00 95.06 74 LEU A CA 1
ATOM 561 C C . LEU A 1 74 ? -11.214 -9.654 4.455 1.00 95.06 74 LEU A C 1
ATOM 563 O O . LEU A 1 74 ? -12.103 -9.428 5.271 1.00 95.06 74 LEU A O 1
ATOM 567 N N . VAL A 1 75 ? -10.964 -8.865 3.409 1.00 95.06 75 VAL A N 1
ATOM 568 C CA . VAL A 1 75 ? -11.677 -7.629 3.100 1.00 95.06 75 VAL A CA 1
ATOM 569 C C . VAL A 1 75 ? -11.833 -7.491 1.591 1.00 95.06 75 VAL A C 1
ATOM 571 O O . VAL A 1 75 ? -10.908 -7.776 0.835 1.00 95.06 75 VAL A O 1
ATOM 574 N N . ASP A 1 76 ? -12.994 -7.000 1.169 1.00 92.00 76 ASP A N 1
ATOM 575 C CA . ASP A 1 76 ? -13.260 -6.578 -0.205 1.00 92.00 76 ASP A CA 1
ATOM 576 C C . ASP A 1 76 ? -13.102 -5.044 -0.316 1.00 92.00 76 ASP A C 1
ATOM 578 O O . ASP A 1 76 ? -13.814 -4.315 0.391 1.00 92.00 76 ASP A O 1
ATOM 582 N N . PRO A 1 77 ? -12.212 -4.524 -1.186 1.00 88.94 77 PRO A N 1
ATOM 583 C CA . PRO A 1 77 ? -12.058 -3.087 -1.417 1.00 88.94 77 PRO A CA 1
ATOM 584 C C . PRO A 1 77 ? -13.371 -2.378 -1.770 1.00 88.94 77 PRO A C 1
ATOM 586 O O . PRO A 1 77 ? -13.608 -1.256 -1.318 1.00 88.94 77 PRO A O 1
ATOM 589 N N . ALA A 1 78 ? -14.273 -3.029 -2.513 1.00 91.44 78 ALA A N 1
ATOM 590 C CA . ALA A 1 78 ? -15.561 -2.441 -2.870 1.00 91.44 78 ALA A CA 1
ATOM 591 C C . ALA A 1 78 ? -16.426 -2.185 -1.624 1.00 91.44 78 ALA A C 1
ATOM 593 O O . ALA A 1 78 ? -17.043 -1.122 -1.496 1.00 91.44 78 ALA A O 1
ATOM 594 N N . ARG A 1 79 ? -16.401 -3.111 -0.655 1.00 93.06 79 ARG A N 1
ATOM 595 C CA . ARG A 1 79 ? -17.095 -2.959 0.634 1.00 93.06 79 ARG A CA 1
ATOM 596 C C . ARG A 1 79 ? -16.482 -1.870 1.502 1.00 93.06 79 ARG A C 1
ATOM 598 O O . ARG A 1 79 ? -17.210 -1.206 2.240 1.00 93.06 79 ARG A O 1
ATOM 605 N N . LEU A 1 80 ? -15.169 -1.653 1.415 1.00 94.31 80 LEU A N 1
ATOM 606 C CA . LEU A 1 80 ? -14.505 -0.539 2.097 1.00 94.31 80 LEU A CA 1
ATOM 607 C C . LEU A 1 80 ? -14.990 0.811 1.562 1.00 94.31 80 LEU A C 1
ATOM 609 O O . LEU A 1 80 ? -15.366 1.683 2.351 1.00 94.31 80 LEU A O 1
ATOM 613 N N . SER A 1 81 ? -15.054 0.960 0.238 1.00 94.69 81 SER A N 1
ATOM 614 C CA . SER A 1 81 ? -15.582 2.164 -0.411 1.00 94.69 81 SER A CA 1
ATOM 615 C C . SER A 1 81 ? -17.062 2.386 -0.092 1.00 94.69 81 SER A C 1
ATOM 617 O O . SER A 1 81 ? -17.465 3.507 0.227 1.00 94.69 81 SER A O 1
ATOM 619 N N . GLU A 1 82 ? -17.881 1.332 -0.106 1.00 94.88 82 GLU A N 1
ATOM 620 C CA . GLU A 1 82 ? -19.290 1.408 0.293 1.00 94.88 82 GLU A CA 1
ATOM 621 C C . GLU A 1 82 ? -19.438 1.820 1.766 1.00 94.88 82 GLU A C 1
ATOM 623 O O . GLU A 1 82 ? -20.202 2.732 2.090 1.00 94.88 82 GLU A O 1
ATOM 628 N N . ARG A 1 83 ? -18.675 1.197 2.675 1.00 92.69 83 ARG A N 1
ATOM 629 C CA . ARG A 1 83 ? -18.660 1.557 4.099 1.00 92.69 83 ARG A CA 1
ATOM 630 C C . ARG A 1 83 ? -18.277 3.024 4.288 1.00 92.69 83 ARG A C 1
ATOM 632 O O . ARG A 1 83 ? -18.963 3.713 5.040 1.00 92.69 83 ARG A O 1
ATOM 639 N N . ALA A 1 84 ? -17.257 3.517 3.587 1.00 95.12 84 ALA A N 1
ATOM 640 C CA . ALA A 1 84 ? -16.856 4.922 3.636 1.00 95.12 84 ALA A CA 1
ATOM 641 C C . ALA A 1 84 ? -17.973 5.877 3.188 1.00 95.12 84 ALA A C 1
ATOM 643 O O . ALA A 1 84 ? -18.214 6.890 3.845 1.00 95.12 84 ALA A O 1
ATOM 644 N N . ARG A 1 85 ? -18.690 5.540 2.110 1.00 95.62 85 ARG A N 1
ATOM 645 C CA . ARG A 1 85 ? -19.810 6.346 1.590 1.00 95.62 85 ARG A CA 1
ATOM 646 C C . ARG A 1 85 ? -21.041 6.317 2.499 1.00 95.62 85 ARG A C 1
ATOM 648 O O . ARG A 1 85 ? -21.718 7.327 2.629 1.00 95.62 85 ARG A O 1
ATOM 655 N N . ARG A 1 86 ? -21.320 5.201 3.179 1.00 94.50 86 ARG A N 1
ATOM 656 C CA . ARG A 1 86 ? -22.427 5.130 4.155 1.00 94.50 86 ARG A CA 1
ATOM 657 C C . ARG A 1 86 ? -22.225 6.041 5.367 1.00 94.50 86 ARG A C 1
ATOM 659 O O . ARG A 1 86 ? -23.206 6.505 5.927 1.00 94.50 86 ARG A O 1
ATOM 666 N N . HIS A 1 87 ? -20.974 6.331 5.723 1.00 92.38 87 HIS A N 1
ATOM 667 C CA . HIS A 1 87 ? -20.611 7.229 6.825 1.00 92.38 87 HIS A CA 1
ATOM 668 C C . HIS A 1 87 ? -20.226 8.633 6.315 1.00 92.38 87 HIS A C 1
ATOM 670 O O . HIS A 1 87 ? -19.435 9.344 6.940 1.00 92.38 87 HIS A O 1
ATOM 676 N N . THR A 1 88 ? -20.722 9.052 5.142 1.00 95.19 88 THR A N 1
ATOM 677 C CA . THR A 1 88 ? -20.465 10.403 4.623 1.00 95.19 88 THR A CA 1
ATOM 678 C C . THR A 1 88 ? -20.904 11.465 5.634 1.00 95.19 88 THR A C 1
ATOM 680 O O . THR A 1 88 ? -22.017 11.451 6.143 1.00 95.19 88 THR A O 1
ATOM 683 N N . GLY A 1 89 ? -20.004 12.412 5.909 1.00 92.50 89 GLY A N 1
ATOM 684 C CA . GLY A 1 89 ? -20.184 13.455 6.924 1.00 92.50 89 GLY A CA 1
ATOM 685 C C . GLY A 1 89 ? -19.503 13.139 8.258 1.00 92.50 89 GLY A C 1
ATOM 686 O O . GLY A 1 89 ? -19.143 14.065 8.981 1.00 92.50 89 GLY A O 1
ATOM 687 N N . GLU A 1 90 ? -19.210 11.870 8.549 1.00 91.88 90 GLU A N 1
ATOM 688 C CA . GLU A 1 90 ? -18.579 11.472 9.809 1.00 91.88 90 GLU A CA 1
ATOM 689 C C . GLU A 1 90 ? -17.061 11.678 9.841 1.00 91.88 90 GLU A C 1
ATOM 691 O O . GLU A 1 90 ? -16.343 11.577 8.843 1.00 91.88 90 GLU A O 1
ATOM 696 N N . ARG A 1 91 ? -16.500 11.916 11.026 1.00 89.44 91 ARG A N 1
ATOM 697 C CA . ARG A 1 91 ? -15.048 12.060 11.155 1.00 89.44 91 ARG A CA 1
ATOM 698 C C . ARG A 1 91 ? -14.338 10.820 10.597 1.00 89.44 91 ARG A C 1
ATOM 700 O O . ARG A 1 91 ? -14.475 9.721 11.113 1.00 89.44 91 ARG A O 1
ATOM 707 N N . GLY A 1 92 ? -13.508 11.039 9.580 1.00 90.62 92 GLY A N 1
ATOM 708 C CA . GLY A 1 92 ? -12.661 10.004 8.996 1.00 90.62 92 GLY A CA 1
ATOM 709 C C . GLY A 1 92 ? -13.134 9.425 7.666 1.00 90.62 92 GLY A C 1
ATOM 710 O O . GLY A 1 92 ? -12.293 8.873 6.957 1.00 90.62 92 GLY A O 1
ATOM 711 N N . TRP A 1 93 ? -14.388 9.659 7.255 1.00 95.50 93 TRP A N 1
ATOM 712 C CA . TRP A 1 93 ? -14.961 9.067 6.036 1.00 95.50 93 TRP A CA 1
ATOM 713 C C . TRP A 1 93 ? -14.121 9.330 4.775 1.00 95.50 93 TRP A C 1
ATOM 715 O O . TRP A 1 93 ? -13.862 8.416 3.998 1.00 95.50 93 TRP A O 1
ATOM 725 N N . LYS A 1 94 ? -13.607 10.559 4.599 1.00 97.06 94 LYS A N 1
ATOM 726 C CA . LYS A 1 94 ? -12.755 10.923 3.448 1.00 97.06 94 LYS A CA 1
ATOM 727 C C . LYS A 1 94 ? -11.413 10.197 3.444 1.00 97.06 94 LYS A C 1
ATOM 729 O O . LYS A 1 94 ? -10.875 9.916 2.379 1.00 97.06 94 LYS A O 1
ATOM 734 N N . ARG A 1 95 ? -10.844 9.938 4.627 1.00 96.94 95 ARG A N 1
ATOM 735 C CA . ARG A 1 95 ? -9.564 9.228 4.749 1.00 96.94 95 ARG A CA 1
ATOM 736 C C . ARG A 1 95 ? -9.752 7.756 4.415 1.00 96.94 95 ARG A C 1
ATOM 738 O O . ARG A 1 95 ? -8.972 7.234 3.632 1.00 96.94 95 ARG A O 1
ATOM 745 N N . MET A 1 96 ? -10.822 7.147 4.927 1.00 96.88 96 MET A N 1
ATOM 746 C CA . MET A 1 96 ? -11.185 5.778 4.578 1.00 96.88 96 MET A CA 1
ATOM 747 C C . MET A 1 96 ? -11.467 5.632 3.079 1.00 96.88 96 MET A C 1
ATOM 749 O O . MET A 1 96 ? -10.932 4.726 2.452 1.00 96.88 96 MET A O 1
ATOM 753 N N . LEU A 1 97 ? -12.242 6.552 2.490 1.00 97.06 97 LEU A N 1
ATOM 754 C CA . LEU A 1 97 ? -12.518 6.542 1.052 1.00 97.06 97 LEU A CA 1
ATOM 755 C C . LEU A 1 97 ? -11.223 6.642 0.238 1.00 97.06 97 LEU A C 1
ATOM 757 O O . LEU A 1 97 ? -11.010 5.854 -0.669 1.00 97.06 97 LEU A O 1
ATOM 761 N N . ARG A 1 98 ? -10.314 7.548 0.621 1.00 97.19 98 ARG A N 1
ATOM 762 C CA . ARG A 1 98 ? -9.009 7.687 -0.037 1.00 97.19 98 ARG A CA 1
ATOM 763 C C . ARG A 1 98 ? -8.150 6.426 0.072 1.00 97.19 98 ARG A C 1
ATOM 765 O O . ARG A 1 98 ? -7.449 6.113 -0.880 1.00 97.19 98 ARG A O 1
ATOM 772 N N . VAL A 1 99 ? -8.154 5.746 1.220 1.00 97.88 99 VAL A N 1
ATOM 773 C CA . VAL A 1 99 ? -7.450 4.463 1.377 1.00 97.88 99 VAL A CA 1
ATOM 774 C C . VAL A 1 99 ? -8.073 3.423 0.454 1.00 97.88 99 VAL A C 1
ATOM 776 O O . VAL A 1 99 ? -7.345 2.828 -0.326 1.00 97.88 99 VAL A O 1
ATOM 779 N N . ALA A 1 100 ? -9.399 3.280 0.467 1.00 96.50 100 ALA A N 1
ATOM 780 C CA . ALA A 1 100 ? -10.104 2.319 -0.375 1.00 96.50 100 ALA A CA 1
ATOM 781 C C . ALA A 1 100 ? -9.877 2.563 -1.880 1.00 96.50 100 ALA A C 1
ATOM 783 O O . ALA A 1 100 ? -9.627 1.612 -2.613 1.00 96.50 100 ALA A O 1
ATOM 784 N N . ASP A 1 101 ? -9.874 3.823 -2.327 1.00 95.75 101 ASP A N 1
ATOM 785 C CA . ASP A 1 101 ? -9.599 4.202 -3.723 1.00 95.75 101 ASP A CA 1
ATOM 786 C C . ASP A 1 101 ? -8.144 3.920 -4.151 1.00 95.75 101 ASP A C 1
ATOM 788 O O . ASP A 1 101 ? -7.851 3.811 -5.340 1.00 95.75 101 ASP A O 1
ATOM 792 N N . LEU A 1 102 ? -7.215 3.836 -3.193 1.00 96.81 102 LEU A N 1
ATOM 793 C CA . LEU A 1 102 ? -5.798 3.546 -3.430 1.00 96.81 102 LEU A CA 1
ATOM 794 C C . LEU A 1 102 ? -5.434 2.083 -3.161 1.00 96.81 102 LEU A C 1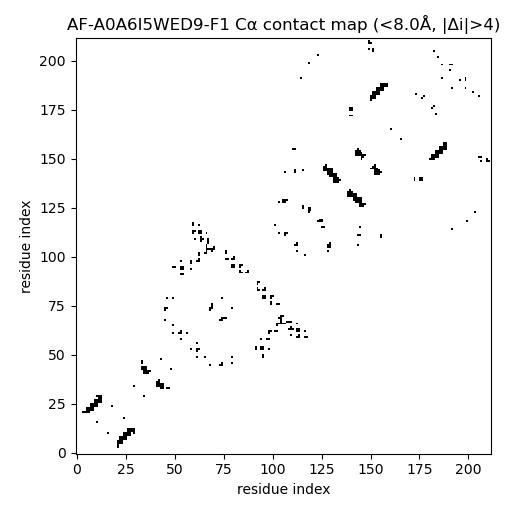
ATOM 796 O O . LEU A 1 102 ? -4.312 1.682 -3.465 1.00 96.81 102 LEU A O 1
ATOM 800 N N . THR A 1 103 ? -6.327 1.297 -2.572 1.00 96.50 103 THR A N 1
ATOM 801 C CA . THR A 1 103 ? -6.096 -0.114 -2.270 1.00 96.50 103 THR A CA 1
ATOM 802 C C . THR A 1 103 ? -6.062 -0.937 -3.553 1.00 96.50 103 THR A C 1
ATOM 804 O O . THR A 1 103 ? -6.928 -0.819 -4.415 1.00 96.50 103 THR A O 1
ATOM 807 N N . ASP A 1 104 ? -5.047 -1.784 -3.652 1.00 90.38 104 ASP A N 1
ATOM 808 C CA . ASP A 1 104 ? -4.854 -2.753 -4.724 1.00 90.38 104 ASP A CA 1
ATOM 809 C C . ASP A 1 104 ? -4.175 -3.983 -4.112 1.00 90.38 104 ASP A C 1
ATOM 811 O O . ASP A 1 104 ? -3.005 -3.946 -3.732 1.00 90.38 104 ASP A O 1
ATOM 815 N N . GLY A 1 105 ? -4.923 -5.082 -4.005 1.00 87.75 105 GLY A N 1
ATOM 816 C CA . GLY A 1 105 ? -4.463 -6.315 -3.364 1.00 87.75 105 GLY A CA 1
ATOM 817 C C . GLY A 1 105 ? -3.354 -7.063 -4.111 1.00 87.75 105 GLY A C 1
ATOM 818 O O . GLY A 1 105 ? -2.957 -8.133 -3.651 1.00 87.75 105 GLY A O 1
ATOM 819 N N . GLY A 1 106 ? -2.883 -6.551 -5.254 1.00 91.25 106 GLY A N 1
ATOM 820 C CA . GLY A 1 106 ? -1.818 -7.176 -6.034 1.00 91.25 106 GLY A CA 1
ATOM 821 C C . GLY A 1 106 ? -0.405 -6.963 -5.482 1.00 91.25 106 GLY A C 1
ATOM 822 O O . GLY A 1 106 ? 0.464 -7.779 -5.765 1.00 91.25 106 GLY A O 1
ATOM 823 N N . ALA A 1 107 ? -0.147 -5.927 -4.674 1.00 90.06 107 ALA A N 1
ATOM 824 C CA . ALA A 1 107 ? 1.178 -5.726 -4.073 1.00 90.06 107 ALA A CA 1
ATOM 825 C C . ALA A 1 107 ? 1.520 -6.848 -3.067 1.00 90.06 107 ALA A C 1
ATOM 827 O O . ALA A 1 107 ? 0.718 -7.195 -2.194 1.00 90.06 107 ALA A O 1
ATOM 828 N N . GLU A 1 108 ? 2.725 -7.419 -3.155 1.00 89.81 108 GLU A N 1
ATOM 829 C CA . GLU A 1 108 ? 3.101 -8.595 -2.356 1.00 89.81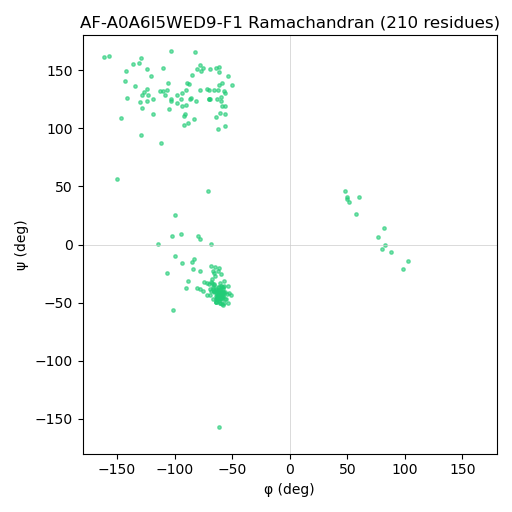 108 GLU A CA 1
ATOM 830 C C . GLU A 1 108 ? 3.817 -8.234 -1.052 1.00 89.81 108 GLU A C 1
ATOM 832 O O . GLU A 1 108 ? 3.855 -9.052 -0.118 1.00 89.81 108 GLU A O 1
ATOM 837 N N . SER A 1 109 ? 4.295 -6.991 -0.947 1.00 90.94 109 SER A N 1
ATOM 838 C CA . SER A 1 109 ? 4.970 -6.460 0.233 1.00 90.94 109 SER A CA 1
ATOM 839 C C . SER A 1 109 ? 4.506 -5.040 0.626 1.00 90.94 109 SER A C 1
ATOM 841 O O . SER A 1 109 ? 4.042 -4.254 -0.212 1.00 90.94 109 SER A O 1
ATOM 843 N N . PRO A 1 110 ? 4.641 -4.653 1.915 1.00 91.75 110 PRO A N 1
ATOM 844 C CA . PRO A 1 110 ? 4.343 -3.288 2.349 1.00 91.75 110 PRO A CA 1
ATOM 845 C C . PRO A 1 110 ? 5.161 -2.201 1.626 1.00 91.75 110 PRO A C 1
ATOM 847 O O . PRO A 1 110 ? 4.582 -1.167 1.284 1.00 91.75 110 PRO A O 1
ATOM 850 N N . PRO A 1 111 ? 6.473 -2.373 1.351 1.00 91.88 111 PRO A N 1
ATOM 851 C CA . PRO A 1 111 ? 7.224 -1.398 0.563 1.00 91.88 111 PRO A CA 1
ATOM 852 C C . PRO A 1 111 ? 6.709 -1.205 -0.869 1.00 91.88 111 PRO A C 1
ATOM 854 O O . PRO A 1 111 ? 6.616 -0.057 -1.302 1.00 91.88 111 PRO A O 1
ATOM 857 N N . GLU A 1 112 ? 6.315 -2.274 -1.571 1.00 94.25 112 GLU A N 1
ATOM 858 C CA . GLU A 1 112 ? 5.687 -2.173 -2.901 1.00 94.25 112 GLU A CA 1
ATOM 859 C C . GLU A 1 112 ? 4.395 -1.353 -2.845 1.00 94.25 112 GLU A C 1
ATOM 861 O O . GLU A 1 112 ? 4.202 -0.427 -3.635 1.00 94.25 112 GLU A O 1
ATOM 866 N N . SER A 1 113 ? 3.540 -1.639 -1.857 1.00 96.25 113 SER A N 1
ATOM 867 C CA . SER A 1 113 ? 2.276 -0.922 -1.644 1.00 96.25 113 SER A CA 1
ATOM 868 C C . SER A 1 113 ? 2.522 0.571 -1.401 1.00 96.25 113 SER A C 1
ATOM 870 O O . SER A 1 113 ? 1.909 1.434 -2.034 1.00 96.25 113 SER A O 1
ATOM 872 N N . ARG A 1 114 ? 3.490 0.900 -0.533 1.00 95.62 114 ARG A N 1
ATOM 873 C CA . ARG A 1 114 ? 3.891 2.288 -0.258 1.00 95.62 114 ARG A CA 1
ATOM 874 C C . ARG A 1 114 ? 4.418 2.982 -1.507 1.00 95.62 114 ARG A C 1
ATOM 876 O O . ARG A 1 114 ? 4.034 4.119 -1.775 1.00 95.62 114 ARG A O 1
ATOM 883 N N . LEU A 1 115 ? 5.290 2.321 -2.267 1.00 95.94 115 LEU A N 1
ATOM 884 C CA . LEU A 1 115 ? 5.843 2.852 -3.511 1.00 95.94 115 LEU A CA 1
ATOM 885 C C . LEU A 1 115 ? 4.729 3.159 -4.515 1.00 95.94 115 LEU A C 1
ATOM 887 O O . LEU A 1 115 ? 4.640 4.288 -4.998 1.00 95.94 115 LEU A O 1
ATOM 891 N N . ARG A 1 116 ? 3.838 2.196 -4.760 1.00 97.44 116 ARG A N 1
ATOM 892 C CA . ARG A 1 116 ? 2.674 2.343 -5.640 1.00 97.44 116 ARG A CA 1
ATOM 893 C C . ARG A 1 116 ? 1.823 3.549 -5.252 1.00 97.44 116 ARG A C 1
ATOM 895 O O . ARG A 1 116 ? 1.551 4.407 -6.092 1.00 97.44 116 ARG A O 1
ATOM 902 N N . VAL A 1 117 ? 1.471 3.667 -3.971 1.00 97.69 117 VAL A N 1
ATOM 903 C CA . VAL A 1 117 ? 0.696 4.805 -3.460 1.00 97.69 117 VAL A CA 1
ATOM 904 C C . VAL A 1 117 ? 1.444 6.119 -3.661 1.00 97.69 117 VAL A C 1
ATOM 906 O O . VAL A 1 117 ? 0.857 7.076 -4.160 1.00 97.69 117 VAL A O 1
ATOM 909 N N . ARG A 1 118 ? 2.739 6.190 -3.336 1.00 97.12 118 ARG A N 1
ATOM 910 C CA . ARG A 1 118 ? 3.533 7.415 -3.522 1.00 97.12 118 ARG A CA 1
ATOM 911 C C . ARG A 1 118 ? 3.594 7.852 -4.987 1.00 97.12 118 ARG A C 1
ATOM 913 O O . ARG A 1 118 ? 3.492 9.046 -5.253 1.00 97.12 118 ARG A O 1
ATOM 920 N N . LEU A 1 119 ? 3.715 6.914 -5.930 1.00 97.75 119 LEU A N 1
ATOM 921 C CA . LEU A 1 119 ? 3.701 7.204 -7.369 1.00 97.75 119 LEU A CA 1
ATOM 922 C C . LEU A 1 119 ? 2.350 7.790 -7.809 1.00 97.75 119 LEU A C 1
ATOM 924 O O . LEU A 1 119 ? 2.321 8.830 -8.470 1.00 97.75 119 LEU A O 1
ATOM 928 N N . VAL A 1 120 ? 1.237 7.179 -7.390 1.00 97.94 120 VAL A N 1
ATOM 929 C CA . VAL A 1 120 ? -0.120 7.665 -7.700 1.00 97.94 120 VAL A CA 1
ATOM 930 C C . VAL A 1 120 ? -0.367 9.044 -7.087 1.00 97.94 120 VAL A C 1
ATOM 932 O O . VAL A 1 120 ? -0.842 9.957 -7.761 1.00 97.94 120 VAL A O 1
ATOM 935 N N . LEU A 1 121 ? 0.020 9.245 -5.824 1.00 97.06 121 LEU A N 1
ATOM 936 C CA . LEU A 1 121 ? -0.110 10.539 -5.150 1.00 97.06 121 LEU A CA 1
ATOM 937 C C . LEU A 1 121 ? 0.772 11.631 -5.765 1.00 97.06 121 LEU A C 1
ATOM 939 O O . LEU A 1 121 ? 0.434 12.808 -5.664 1.00 97.06 121 LEU A O 1
ATOM 943 N N . ALA A 1 122 ? 1.859 11.254 -6.439 1.00 97.19 122 ALA A N 1
ATOM 944 C CA . ALA A 1 122 ? 2.697 12.154 -7.226 1.00 97.19 122 ALA A CA 1
ATOM 945 C C . ALA A 1 122 ? 2.119 12.481 -8.622 1.00 97.19 122 ALA A C 1
ATOM 947 O O . ALA A 1 122 ? 2.793 13.123 -9.438 1.00 97.19 122 ALA A O 1
ATOM 948 N N . GLY A 1 123 ? 0.887 12.051 -8.910 1.00 97.25 123 GLY A N 1
ATOM 949 C CA . GLY A 1 123 ? 0.173 12.329 -10.154 1.00 97.25 123 GLY A CA 1
ATOM 950 C C . GLY A 1 123 ? 0.557 11.413 -11.314 1.00 97.25 123 GLY A C 1
ATOM 951 O O . GLY A 1 123 ? 0.243 11.729 -12.463 1.00 97.25 123 GLY A O 1
ATOM 952 N N . LEU A 1 124 ? 1.255 10.303 -11.052 1.00 97.38 124 LEU A N 1
ATOM 953 C CA . LEU A 1 124 ? 1.470 9.291 -12.079 1.00 97.38 124 LEU A CA 1
ATOM 954 C C . LEU A 1 124 ? 0.207 8.438 -12.270 1.00 97.38 124 LEU A C 1
ATOM 956 O O . LEU A 1 124 ? -0.532 8.206 -11.312 1.00 97.38 124 LEU A O 1
ATOM 960 N N . PRO A 1 125 ? -0.035 7.936 -13.493 1.00 96.00 125 PRO A N 1
ATOM 961 C CA . PRO A 1 125 ? -1.045 6.912 -13.737 1.00 96.00 125 PRO A CA 1
ATOM 962 C C . PRO A 1 125 ? -0.821 5.704 -12.823 1.00 96.00 125 PRO A C 1
ATOM 964 O O . PRO A 1 125 ? 0.329 5.345 -12.564 1.00 96.00 125 PRO A O 1
ATOM 967 N N . ALA A 1 126 ? -1.893 5.058 -12.367 1.00 96.00 126 ALA A N 1
ATOM 968 C CA . ALA A 1 126 ? -1.772 3.852 -11.554 1.00 96.00 126 ALA A CA 1
ATOM 969 C C . ALA A 1 126 ? -1.019 2.755 -12.335 1.00 96.00 126 ALA A C 1
ATOM 971 O O . ALA A 1 126 ? -1.420 2.446 -13.462 1.00 96.00 126 ALA A O 1
ATOM 972 N N . PRO A 1 127 ? 0.088 2.211 -11.797 1.00 97.31 127 PRO A N 1
ATOM 973 C CA . PRO A 1 127 ? 0.738 1.051 -12.391 1.00 97.31 127 PRO A CA 1
ATOM 974 C C . PRO A 1 127 ? -0.072 -0.219 -12.099 1.00 97.31 127 PRO A C 1
ATOM 976 O O . PRO A 1 127 ? -0.734 -0.313 -11.067 1.00 97.31 127 PRO A O 1
ATOM 979 N N . ALA A 1 128 ? 0.020 -1.205 -12.988 1.00 97.25 128 ALA A N 1
ATOM 980 C CA . ALA A 1 128 ? -0.404 -2.572 -12.717 1.00 97.25 128 ALA A CA 1
ATOM 981 C C . ALA A 1 128 ? 0.578 -3.229 -11.740 1.00 97.25 128 ALA A C 1
ATOM 983 O O . ALA A 1 128 ? 1.791 -3.116 -11.924 1.00 97.25 128 ALA A O 1
ATOM 984 N N . THR A 1 129 ? 0.066 -3.907 -10.720 1.00 96.81 129 THR A N 1
ATOM 985 C CA . THR A 1 129 ? 0.862 -4.694 -9.773 1.00 96.81 129 THR A CA 1
ATOM 986 C C . THR A 1 129 ? 1.133 -6.097 -10.309 1.00 96.81 129 THR A C 1
ATOM 988 O O . THR A 1 129 ? 0.292 -6.673 -10.999 1.00 96.81 129 THR A O 1
ATOM 991 N N . GLN A 1 130 ? 2.309 -6.649 -9.995 1.00 95.19 130 GLN A N 1
ATOM 992 C CA . GLN A 1 130 ? 2.694 -8.041 -10.281 1.00 95.19 130 GLN A CA 1
ATOM 993 C C . GLN A 1 130 ? 2.435 -8.462 -11.741 1.00 95.19 130 GLN A C 1
ATOM 995 O O . GLN A 1 130 ? 1.964 -9.565 -12.030 1.00 95.19 130 GLN A O 1
ATOM 1000 N N . PHE A 1 131 ? 2.738 -7.563 -12.681 1.00 96.12 131 PHE A N 1
ATOM 1001 C CA . PHE A 1 131 ? 2.418 -7.725 -14.094 1.00 96.12 131 PHE A CA 1
ATOM 1002 C C . PHE A 1 131 ? 3.271 -8.821 -14.735 1.00 96.12 131 PHE A C 1
ATOM 1004 O O . PHE A 1 131 ? 4.501 -8.763 -14.704 1.00 96.12 131 PHE A O 1
ATOM 1011 N N . VAL A 1 132 ? 2.623 -9.807 -15.354 1.00 95.06 132 VAL A N 1
ATOM 1012 C CA . VAL A 1 132 ? 3.311 -10.900 -16.047 1.00 95.06 132 VAL A CA 1
ATOM 1013 C C . VAL A 1 132 ? 3.622 -10.501 -17.487 1.00 95.06 132 VAL A C 1
ATOM 1015 O O . VAL A 1 132 ? 2.735 -10.130 -18.251 1.00 95.06 132 VAL A O 1
ATOM 1018 N N . VAL A 1 133 ? 4.897 -10.607 -17.857 1.00 94.12 133 VAL A N 1
ATOM 1019 C CA . VAL A 1 133 ? 5.365 -10.493 -19.238 1.00 94.12 133 VAL A CA 1
ATOM 1020 C C . VAL A 1 133 ? 5.462 -11.896 -19.826 1.00 94.12 133 VAL A C 1
ATOM 1022 O O . VAL A 1 133 ? 6.157 -12.757 -19.279 1.00 94.12 133 VAL A O 1
ATOM 1025 N N . GLU A 1 134 ? 4.791 -12.107 -20.955 1.00 92.19 134 GLU A N 1
ATOM 1026 C CA . GLU A 1 134 ? 4.819 -13.355 -21.717 1.00 92.19 134 GLU A CA 1
ATOM 1027 C C . GLU A 1 134 ? 5.344 -13.108 -23.134 1.00 92.19 134 GLU A C 1
ATOM 1029 O O . GLU A 1 134 ? 5.074 -12.068 -23.737 1.00 92.19 134 GLU A O 1
ATOM 1034 N N . ARG A 1 135 ? 6.078 -14.085 -23.672 1.00 87.25 135 ARG A N 1
ATOM 1035 C CA . ARG A 1 135 ? 6.564 -14.113 -25.055 1.00 87.25 135 ARG A CA 1
ATOM 1036 C C . ARG A 1 135 ? 6.208 -15.460 -25.658 1.00 87.25 135 ARG A C 1
ATOM 1038 O O . ARG A 1 135 ? 6.574 -16.487 -25.096 1.00 87.25 135 ARG A O 1
ATOM 1045 N N . ASP A 1 136 ? 5.473 -15.452 -26.766 1.00 88.56 136 ASP A N 1
ATOM 1046 C CA . ASP A 1 136 ? 5.019 -16.666 -27.460 1.00 88.56 136 ASP A CA 1
ATOM 1047 C C . ASP A 1 136 ? 4.304 -17.672 -26.530 1.00 88.56 136 ASP A C 1
ATOM 1049 O O . ASP A 1 136 ? 4.468 -18.884 -26.641 1.00 88.56 136 ASP A O 1
ATOM 1053 N N . GLY A 1 137 ? 3.528 -17.156 -25.566 1.00 87.81 137 GLY A N 1
ATOM 1054 C CA . GLY A 1 137 ? 2.821 -17.957 -24.558 1.00 87.81 137 GLY A CA 1
ATOM 1055 C C . GLY A 1 137 ? 3.703 -18.503 -23.428 1.00 87.81 137 GLY A C 1
ATOM 1056 O O . GLY A 1 137 ? 3.225 -19.280 -22.605 1.00 87.81 137 GLY A O 1
ATOM 1057 N N . ALA A 1 138 ? 4.981 -18.117 -23.365 1.00 89.31 138 ALA A N 1
ATOM 1058 C CA . ALA A 1 138 ? 5.904 -18.504 -22.306 1.00 89.31 138 ALA A CA 1
ATOM 1059 C C . ALA A 1 138 ? 6.173 -17.352 -21.329 1.00 89.31 138 ALA A C 1
ATOM 1061 O O . ALA A 1 138 ? 6.397 -16.207 -21.726 1.00 89.31 138 ALA A O 1
ATOM 1062 N N . PHE A 1 139 ? 6.224 -17.679 -20.036 1.00 90.62 139 PHE A N 1
ATOM 1063 C CA . PHE A 1 139 ? 6.585 -16.745 -18.971 1.00 90.62 139 PHE A CA 1
ATOM 1064 C C . PHE A 1 139 ? 8.000 -16.181 -19.165 1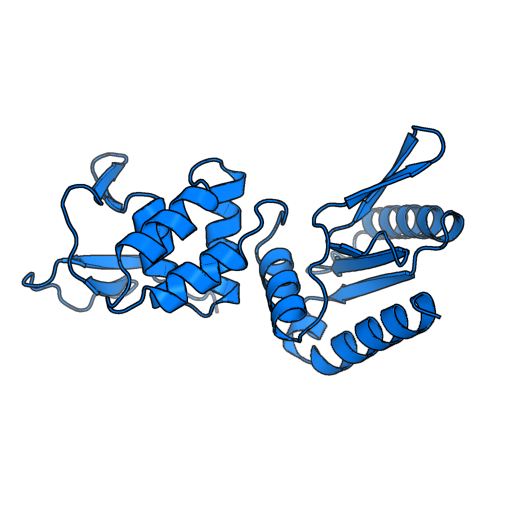.00 90.62 139 PHE A C 1
ATOM 1066 O O . PHE A 1 139 ? 8.979 -16.929 -19.239 1.00 90.62 139 PHE A O 1
ATOM 1073 N N . VAL A 1 140 ? 8.121 -14.853 -19.162 1.00 90.50 140 VAL A N 1
ATOM 1074 C CA . VAL A 1 140 ? 9.407 -14.151 -19.258 1.00 90.50 140 VAL A CA 1
ATOM 1075 C C . VAL A 1 140 ? 9.851 -13.650 -17.888 1.00 90.50 140 VAL A C 1
ATOM 1077 O O . VAL A 1 140 ? 10.955 -13.975 -17.421 1.00 90.50 140 VAL A O 1
ATOM 1080 N N . ALA A 1 141 ? 8.989 -12.850 -17.261 1.00 90.88 141 ALA A N 1
ATOM 1081 C CA . ALA A 1 141 ? 9.200 -12.211 -15.971 1.00 90.88 141 ALA A CA 1
ATOM 1082 C C . ALA A 1 141 ? 7.857 -11.772 -15.364 1.00 90.88 141 ALA A C 1
ATOM 1084 O O . ALA A 1 141 ? 6.868 -11.607 -16.074 1.00 90.88 141 ALA A O 1
ATOM 1085 N N . ARG A 1 142 ? 7.844 -11.537 -14.051 1.00 91.88 142 ARG A N 1
ATOM 1086 C CA . ARG A 1 142 ? 6.741 -10.899 -13.324 1.00 91.88 142 ARG A CA 1
ATOM 1087 C C . ARG A 1 142 ? 7.280 -9.624 -12.704 1.00 91.88 142 ARG A C 1
ATOM 1089 O O . ARG A 1 142 ? 8.298 -9.726 -12.046 1.00 91.88 142 ARG A O 1
ATOM 1096 N N . LEU A 1 143 ? 6.668 -8.478 -12.956 1.00 93.62 143 LEU A N 1
ATOM 1097 C CA . LEU A 1 143 ? 7.176 -7.157 -12.584 1.00 93.62 143 LEU A CA 1
ATOM 1098 C C . LEU A 1 143 ? 6.376 -6.587 -11.414 1.00 93.62 143 LEU A C 1
ATOM 1100 O O . LEU A 1 143 ? 5.148 -6.595 -11.491 1.00 93.62 143 LEU A O 1
ATOM 1104 N N . ASP A 1 144 ? 7.033 -6.054 -10.381 1.00 94.81 144 ASP A N 1
ATOM 1105 C CA . ASP A 1 144 ? 6.331 -5.564 -9.182 1.00 94.81 144 ASP A CA 1
ATOM 1106 C C . ASP A 1 144 ? 5.291 -4.493 -9.517 1.00 94.81 144 ASP A C 1
ATOM 1108 O O . ASP A 1 144 ? 4.131 -4.597 -9.115 1.00 94.81 144 ASP A O 1
ATOM 1112 N N . LEU A 1 145 ? 5.702 -3.479 -10.283 1.00 97.25 145 LEU A N 1
ATOM 1113 C CA . LEU A 1 145 ? 4.845 -2.417 -10.798 1.00 97.25 145 LEU A CA 1
ATOM 1114 C C . LEU A 1 145 ? 5.145 -2.192 -12.280 1.00 97.25 145 LEU A C 1
ATOM 1116 O O . LEU A 1 145 ? 6.305 -2.105 -12.676 1.00 97.25 145 LEU A O 1
ATOM 1120 N N . ALA A 1 146 ? 4.114 -2.031 -13.104 1.00 97.44 146 ALA A N 1
ATOM 1121 C CA . ALA A 1 146 ? 4.285 -1.829 -14.537 1.00 97.44 146 ALA A CA 1
ATOM 1122 C C . ALA A 1 146 ? 3.281 -0.840 -15.136 1.00 97.44 146 ALA A C 1
ATOM 1124 O O . ALA A 1 146 ? 2.120 -0.771 -14.742 1.00 97.44 146 ALA A O 1
ATOM 1125 N N . TRP A 1 147 ? 3.713 -0.137 -16.179 1.00 97.81 147 TRP A N 1
ATOM 1126 C CA . TRP A 1 147 ? 2.850 0.501 -17.169 1.00 97.81 147 TRP A CA 1
ATOM 1127 C C . TRP A 1 147 ? 3.032 -0.228 -18.507 1.00 97.81 147 TRP A C 1
ATOM 1129 O O . TRP A 1 147 ? 3.885 0.178 -19.307 1.00 97.81 147 TRP A O 1
ATOM 1139 N N . PRO A 1 148 ? 2.267 -1.308 -18.767 1.00 96.31 148 PRO A N 1
ATOM 1140 C CA . PRO A 1 148 ? 2.453 -2.155 -19.947 1.00 96.31 148 PRO A CA 1
ATOM 1141 C C . PRO A 1 148 ? 2.336 -1.392 -21.266 1.00 96.31 148 PRO A C 1
ATOM 1143 O O . PRO A 1 148 ? 3.118 -1.622 -22.184 1.00 96.31 148 PRO A O 1
ATOM 1146 N N . GLN A 1 149 ? 1.435 -0.408 -21.331 1.00 95.81 149 GLN A N 1
ATOM 1147 C CA . GLN A 1 149 ? 1.239 0.449 -22.501 1.00 95.81 149 GLN A CA 1
ATOM 1148 C C . GLN A 1 149 ? 2.478 1.275 -22.881 1.00 95.81 149 GLN A C 1
ATOM 1150 O O . GLN A 1 149 ? 2.577 1.744 -24.010 1.00 95.81 149 GLN A O 1
ATOM 1155 N N . TRP A 1 150 ? 3.411 1.472 -21.946 1.00 96.44 150 TRP A N 1
ATOM 1156 C CA . TRP A 1 150 ? 4.675 2.174 -22.176 1.00 96.44 150 TRP A CA 1
ATOM 1157 C C . TRP A 1 150 ? 5.889 1.256 -22.039 1.00 96.44 150 TRP A C 1
ATOM 1159 O O . TRP A 1 150 ? 7.008 1.736 -22.194 1.00 96.44 150 TRP A O 1
ATOM 1169 N N . LYS A 1 151 ? 5.689 -0.037 -21.744 1.00 96.00 151 LYS A N 1
ATOM 1170 C CA . LYS A 1 151 ? 6.753 -0.995 -21.407 1.00 96.00 151 LYS A CA 1
ATOM 1171 C C . LYS A 1 151 ? 7.725 -0.447 -20.357 1.00 96.00 151 LYS A C 1
ATOM 1173 O O . LYS A 1 151 ? 8.944 -0.516 -20.505 1.00 96.00 151 LYS A O 1
ATOM 1178 N N . ILE A 1 152 ? 7.181 0.151 -19.298 1.00 97.31 152 ILE A N 1
ATOM 1179 C CA . ILE A 1 152 ? 7.962 0.652 -18.160 1.00 97.31 152 ILE A CA 1
ATOM 1180 C C . ILE A 1 152 ? 7.627 -0.197 -16.946 1.00 97.31 152 ILE A C 1
ATOM 1182 O O . ILE A 1 152 ? 6.451 -0.398 -16.649 1.00 97.31 152 ILE A O 1
ATOM 1186 N N . ALA A 1 153 ? 8.650 -0.650 -16.237 1.00 96.62 153 ALA A N 1
ATOM 1187 C CA . ALA A 1 153 ? 8.539 -1.416 -15.010 1.00 96.62 153 ALA A CA 1
ATOM 1188 C C . ALA A 1 153 ? 9.302 -0.732 -13.877 1.00 96.62 153 ALA A C 1
ATOM 1190 O O . ALA A 1 153 ? 10.304 -0.051 -14.114 1.00 96.62 153 ALA A O 1
ATOM 1191 N N . ILE A 1 154 ? 8.843 -0.944 -12.650 1.00 96.06 154 ILE A N 1
ATOM 1192 C CA . ILE A 1 154 ? 9.583 -0.629 -11.437 1.00 96.06 154 ILE A CA 1
ATOM 1193 C C . ILE A 1 154 ? 9.701 -1.906 -10.615 1.00 96.06 154 ILE A C 1
ATOM 1195 O O . ILE A 1 154 ? 8.692 -2.552 -10.347 1.00 96.06 154 ILE A O 1
ATOM 1199 N N . GLU A 1 155 ? 10.924 -2.225 -10.208 1.00 92.81 155 GLU A N 1
ATOM 1200 C CA . GLU A 1 155 ? 11.238 -3.319 -9.287 1.00 92.81 155 GLU A CA 1
ATOM 1201 C C . GLU A 1 155 ? 11.662 -2.721 -7.950 1.00 92.81 155 GLU A C 1
ATOM 1203 O O . GLU A 1 155 ? 12.516 -1.822 -7.903 1.00 92.81 155 GLU A O 1
ATOM 1208 N N . TYR A 1 156 ? 11.047 -3.184 -6.863 1.00 90.44 156 TYR A N 1
ATOM 1209 C CA . TYR A 1 156 ? 11.471 -2.787 -5.532 1.00 90.44 156 TYR A CA 1
ATOM 1210 C C . TYR A 1 156 ? 12.564 -3.731 -5.042 1.00 90.44 156 TYR A C 1
ATOM 1212 O O . TYR A 1 156 ? 12.312 -4.847 -4.588 1.00 90.44 156 TYR A O 1
ATOM 1220 N N . ASP A 1 157 ? 13.798 -3.240 -5.054 1.00 84.19 157 ASP A N 1
ATOM 1221 C CA . ASP A 1 157 ? 14.905 -3.983 -4.482 1.00 84.19 157 ASP A CA 1
ATOM 1222 C C . ASP A 1 157 ? 14.928 -3.736 -2.970 1.00 84.19 157 ASP A C 1
ATOM 1224 O O . ASP A 1 157 ? 15.275 -2.651 -2.479 1.00 84.19 157 ASP A O 1
ATOM 1228 N N . GLY A 1 158 ? 14.547 -4.762 -2.211 1.00 71.00 158 GLY A N 1
ATOM 1229 C CA . GLY A 1 158 ? 14.692 -4.781 -0.760 1.00 71.00 158 GLY A CA 1
ATOM 1230 C C . GLY A 1 158 ? 16.156 -4.688 -0.302 1.00 71.00 158 GLY A C 1
ATOM 1231 O O . GLY A 1 158 ? 17.043 -4.183 -0.991 1.00 71.00 158 GLY A O 1
ATOM 1232 N N . ILE A 1 159 ? 16.445 -5.163 0.910 1.00 58.59 159 ILE A N 1
ATOM 1233 C CA . ILE A 1 159 ? 17.840 -5.279 1.349 1.00 58.59 159 ILE A CA 1
ATOM 1234 C C . ILE A 1 159 ? 18.519 -6.306 0.437 1.00 58.59 159 ILE A C 1
ATOM 1236 O O . ILE A 1 159 ? 18.211 -7.492 0.497 1.00 58.59 159 ILE A O 1
ATOM 1240 N N . TRP A 1 160 ? 19.421 -5.830 -0.422 1.00 56.44 160 TRP A N 1
ATOM 1241 C CA . TRP A 1 160 ? 20.264 -6.674 -1.257 1.00 56.44 160 TRP A CA 1
ATOM 1242 C C . TRP A 1 160 ? 21.049 -7.636 -0.365 1.00 56.44 160 TRP A C 1
ATOM 1244 O O . TRP A 1 160 ? 21.925 -7.221 0.395 1.00 56.44 160 TRP A O 1
ATOM 1254 N N . HIS A 1 161 ? 20.740 -8.926 -0.456 1.00 57.28 161 HIS A N 1
ATOM 1255 C CA . HIS A 1 161 ? 21.606 -9.956 0.091 1.00 57.28 161 HIS A CA 1
ATOM 1256 C C . HIS A 1 161 ? 22.778 -10.147 -0.878 1.00 57.28 161 HIS A C 1
ATOM 1258 O O . HIS A 1 161 ? 22.581 -10.232 -2.089 1.00 57.28 161 HIS A O 1
ATOM 1264 N N . HIS A 1 162 ? 24.008 -10.191 -0.358 1.00 59.22 162 HIS A N 1
ATOM 1265 C CA . HIS A 1 162 ? 25.229 -10.468 -1.127 1.00 59.22 162 HIS A CA 1
ATOM 1266 C C . HIS A 1 162 ? 25.300 -11.943 -1.579 1.00 59.22 162 HIS A C 1
ATOM 1268 O O . HIS A 1 162 ? 26.324 -12.595 -1.403 1.00 59.22 162 HIS A O 1
ATOM 1274 N N . ASP A 1 163 ? 24.208 -12.486 -2.120 1.00 74.88 163 ASP A N 1
ATOM 1275 C CA . ASP A 1 163 ? 24.145 -13.824 -2.700 1.00 74.88 163 ASP A CA 1
ATOM 1276 C C . ASP A 1 163 ? 24.473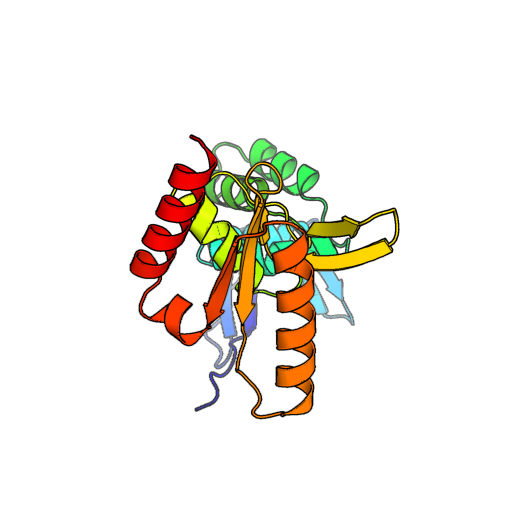 -13.744 -4.207 1.00 74.88 163 ASP A C 1
ATOM 1278 O O . ASP A 1 163 ? 23.694 -13.175 -4.984 1.00 74.88 163 ASP A O 1
ATOM 1282 N N . PRO A 1 164 ? 25.613 -14.304 -4.658 1.00 76.75 164 PRO A N 1
ATOM 1283 C CA . PRO A 1 164 ? 25.974 -14.339 -6.073 1.00 76.75 164 PRO A CA 1
ATOM 1284 C C . PRO A 1 164 ? 24.926 -15.027 -6.963 1.00 76.75 164 PRO A C 1
ATOM 1286 O O . PRO A 1 164 ? 24.746 -14.623 -8.114 1.00 76.75 164 PRO A O 1
ATOM 1289 N N . GLU A 1 165 ? 24.200 -16.023 -6.445 1.00 79.62 165 GLU A N 1
ATOM 1290 C CA . GLU A 1 165 ? 23.162 -16.729 -7.205 1.00 79.62 165 GLU A CA 1
ATOM 1291 C C . GLU A 1 165 ? 21.894 -15.888 -7.375 1.00 79.62 165 GLU A C 1
ATOM 1293 O O . GLU A 1 165 ? 21.214 -15.972 -8.405 1.00 79.62 165 GLU A O 1
ATOM 1298 N N . GLN A 1 166 ? 21.569 -15.039 -6.397 1.00 74.38 166 GLN A N 1
ATOM 1299 C CA . GLN A 1 166 ? 20.510 -14.042 -6.541 1.00 74.38 166 GLN A CA 1
ATOM 1300 C C . GLN A 1 166 ? 20.873 -13.033 -7.638 1.00 74.38 166 GLN A C 1
ATOM 1302 O O . GLN A 1 166 ? 20.110 -12.869 -8.589 1.00 74.38 166 GLN A O 1
ATOM 1307 N N . LEU A 1 167 ? 22.089 -12.480 -7.600 1.00 75.44 167 LEU A N 1
ATOM 1308 C CA . LEU A 1 167 ? 22.570 -11.544 -8.621 1.00 75.44 167 LEU A CA 1
ATOM 1309 C C . LEU A 1 167 ? 22.546 -12.149 -10.037 1.00 75.44 167 LEU A C 1
ATOM 1311 O O . LEU A 1 167 ? 22.179 -11.478 -11.006 1.00 75.44 167 LEU A O 1
ATOM 1315 N N . HIS A 1 168 ? 22.937 -13.419 -10.182 1.00 78.56 168 HIS A N 1
ATOM 1316 C CA . HIS A 1 168 ? 22.892 -14.114 -11.472 1.00 78.56 168 HIS A CA 1
ATOM 1317 C C . HIS A 1 168 ? 21.459 -14.312 -11.979 1.00 78.56 168 HIS A C 1
ATOM 1319 O O . HIS A 1 168 ? 21.182 -14.125 -13.169 1.00 78.56 168 HIS A O 1
ATOM 1325 N N . ARG A 1 169 ? 20.519 -14.664 -11.093 1.00 78.31 169 ARG A N 1
ATOM 1326 C CA . ARG A 1 169 ? 19.091 -14.761 -11.436 1.00 78.31 169 ARG A CA 1
ATOM 1327 C C . ARG A 1 169 ? 18.518 -13.411 -11.863 1.00 78.31 169 ARG A C 1
ATOM 1329 O O . ARG A 1 169 ? 17.858 -13.367 -12.902 1.00 78.31 169 ARG A O 1
ATOM 1336 N N . ASP A 1 170 ? 18.841 -12.336 -11.152 1.00 77.44 170 ASP A N 1
ATOM 1337 C CA . ASP A 1 170 ? 18.370 -10.982 -11.466 1.00 77.44 170 ASP A CA 1
ATOM 1338 C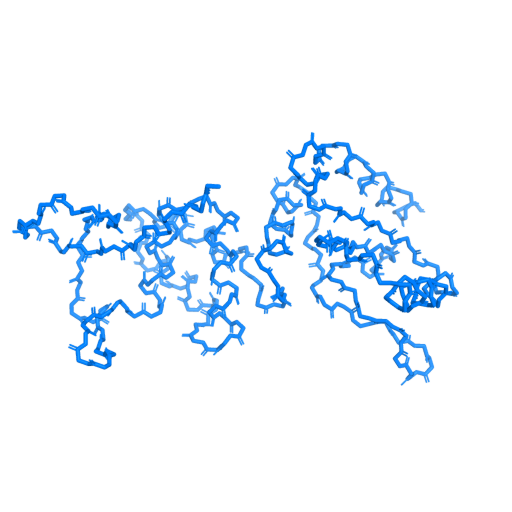 C . ASP A 1 170 ? 18.905 -10.501 -12.819 1.00 77.44 170 ASP A C 1
ATOM 1340 O O . ASP A 1 170 ? 18.140 -10.050 -13.671 1.00 77.44 170 ASP A O 1
ATOM 1344 N N . ARG A 1 171 ? 20.198 -10.713 -13.099 1.00 79.56 171 ARG A N 1
ATOM 1345 C CA . ARG A 1 171 ? 20.788 -10.413 -14.417 1.00 79.56 171 ARG A CA 1
ATOM 1346 C C . ARG A 1 171 ? 20.135 -11.205 -15.544 1.00 79.56 171 ARG A C 1
ATOM 1348 O O . ARG A 1 171 ? 19.821 -10.641 -16.591 1.00 79.56 171 ARG A O 1
ATOM 1355 N N . ARG A 1 172 ? 19.899 -12.510 -15.348 1.00 80.75 172 ARG A N 1
ATOM 1356 C CA . ARG A 1 172 ? 19.197 -13.330 -16.349 1.00 80.75 172 ARG A CA 1
ATOM 1357 C C . ARG A 1 172 ? 17.779 -12.824 -16.590 1.00 80.75 172 ARG A C 1
ATOM 1359 O O . ARG A 1 172 ? 17.363 -12.784 -17.743 1.00 80.75 172 ARG A O 1
ATOM 1366 N N . ARG A 1 173 ? 17.058 -12.430 -15.540 1.00 78.94 173 ARG A N 1
ATOM 1367 C CA . ARG A 1 173 ? 15.714 -11.845 -15.638 1.00 78.94 173 ARG A CA 1
ATOM 1368 C C . ARG A 1 173 ? 15.732 -10.538 -16.436 1.00 78.94 173 ARG A C 1
ATOM 1370 O O . ARG A 1 173 ? 14.965 -10.417 -17.388 1.00 78.94 173 ARG A O 1
ATOM 1377 N N . LEU A 1 174 ? 16.647 -9.621 -16.119 1.00 79.00 174 LEU A N 1
ATOM 1378 C CA . LEU A 1 174 ? 16.796 -8.347 -16.832 1.00 79.00 174 LEU A CA 1
ATOM 1379 C C . LEU A 1 174 ? 17.116 -8.543 -18.315 1.00 79.00 174 LEU A C 1
ATOM 1381 O O . LEU A 1 174 ? 16.475 -7.930 -19.163 1.00 79.00 174 LEU A O 1
ATOM 1385 N N . ASN A 1 175 ? 18.025 -9.462 -18.647 1.00 79.62 175 ASN A N 1
ATOM 1386 C CA . ASN A 1 175 ? 18.375 -9.743 -20.041 1.00 79.62 175 ASN A CA 1
ATOM 1387 C C . ASN A 1 175 ? 17.180 -10.225 -20.873 1.00 79.62 175 ASN A C 1
ATOM 1389 O O . ASN A 1 175 ? 17.108 -9.923 -22.063 1.00 79.62 175 ASN A O 1
ATOM 1393 N N . ARG A 1 176 ? 16.228 -10.958 -20.279 1.00 80.19 176 ARG A N 1
ATOM 1394 C CA . ARG A 1 176 ? 15.030 -11.373 -21.023 1.00 80.19 176 ARG A CA 1
ATOM 1395 C C . ARG A 1 176 ? 14.132 -10.184 -21.360 1.00 80.19 176 ARG A C 1
ATOM 1397 O O . ARG A 1 176 ? 13.643 -10.125 -22.485 1.00 80.19 176 ARG A O 1
ATOM 1404 N N . LEU A 1 177 ? 13.982 -9.245 -20.423 1.00 84.12 177 LEU A N 1
ATOM 1405 C CA . LEU A 1 177 ? 13.174 -8.029 -20.576 1.00 84.12 177 LEU A CA 1
ATOM 1406 C C . LEU A 1 177 ? 13.754 -7.054 -21.609 1.00 84.12 177 LEU A C 1
ATOM 1408 O O . LEU A 1 177 ? 12.989 -6.372 -22.289 1.00 84.12 177 LEU A O 1
ATOM 1412 N N . VAL A 1 178 ? 15.083 -7.033 -21.784 1.00 78.44 178 VAL A N 1
ATOM 1413 C CA . VAL A 1 178 ? 15.742 -6.265 -22.859 1.00 78.44 178 VAL A CA 1
ATOM 1414 C C . VAL A 1 178 ? 15.215 -6.683 -24.233 1.00 78.44 178 VAL A C 1
ATOM 1416 O O . VAL A 1 178 ? 14.924 -5.826 -25.061 1.00 78.44 178 VAL A O 1
ATOM 1419 N N . GLY A 1 179 ? 15.028 -7.988 -24.464 1.00 75.44 179 GLY A N 1
ATOM 1420 C CA . GLY A 1 179 ? 14.485 -8.502 -25.726 1.00 75.44 179 GLY A CA 1
ATOM 1421 C C . GLY A 1 179 ? 13.039 -8.077 -26.009 1.00 75.44 179 GLY A C 1
ATOM 1422 O O . GLY A 1 179 ? 12.621 -8.098 -27.161 1.00 75.44 179 GLY A O 1
ATOM 1423 N N . ASP A 1 180 ? 12.301 -7.653 -24.981 1.00 82.88 180 ASP A N 1
ATOM 1424 C CA . ASP A 1 180 ? 10.915 -7.189 -25.092 1.00 82.88 180 ASP A CA 1
ATOM 1425 C C . ASP A 1 180 ? 10.797 -5.658 -25.059 1.00 82.88 180 ASP A C 1
ATOM 1427 O O . ASP A 1 180 ? 9.679 -5.137 -25.049 1.00 82.88 180 ASP A O 1
ATOM 1431 N N . ASP A 1 181 ? 11.924 -4.937 -25.087 1.00 90.31 181 ASP A N 1
ATOM 1432 C CA . ASP A 1 181 ? 11.991 -3.472 -25.086 1.00 90.31 181 ASP A CA 1
ATOM 1433 C C . ASP A 1 181 ? 11.344 -2.842 -23.833 1.00 90.31 181 ASP A C 1
ATOM 1435 O O . ASP A 1 181 ? 10.627 -1.843 -23.905 1.00 90.31 181 ASP A O 1
ATOM 1439 N N . TRP A 1 182 ? 11.576 -3.444 -22.662 1.00 94.38 182 TRP A N 1
ATOM 1440 C CA . TRP A 1 182 ? 11.165 -2.868 -21.379 1.00 94.38 182 TRP A CA 1
ATOM 1441 C C . TRP A 1 182 ? 12.224 -1.929 -20.801 1.00 94.38 182 TRP A C 1
ATOM 1443 O O . TRP A 1 182 ? 13.412 -2.245 -20.764 1.00 94.38 182 TRP A O 1
ATOM 1453 N N . ILE A 1 183 ? 11.772 -0.796 -20.263 1.00 94.50 183 ILE A N 1
ATOM 1454 C CA . ILE A 1 183 ? 12.563 0.044 -19.358 1.00 94.50 183 ILE A CA 1
ATOM 1455 C C . ILE A 1 183 ? 12.259 -0.413 -17.933 1.00 94.50 183 ILE A C 1
ATOM 1457 O O . ILE A 1 183 ? 11.152 -0.194 -17.446 1.00 94.50 183 ILE A O 1
ATOM 1461 N N . VAL A 1 184 ? 13.233 -1.028 -17.265 1.00 93.50 184 VAL A N 1
ATOM 1462 C CA . VAL A 1 184 ? 13.102 -1.484 -15.873 1.00 93.50 184 VAL A CA 1
ATOM 1463 C C . VAL A 1 184 ? 13.882 -0.543 -14.964 1.00 93.50 184 VAL A C 1
ATOM 1465 O O . VAL A 1 184 ? 15.099 -0.416 -15.090 1.00 93.50 184 VAL A O 1
ATOM 1468 N N . LEU A 1 185 ? 13.178 0.140 -14.064 1.00 94.12 185 LEU A N 1
ATOM 1469 C CA . LEU A 1 185 ? 13.769 1.037 -13.077 1.00 94.12 185 LEU A CA 1
ATOM 1470 C C . LEU A 1 185 ? 13.802 0.345 -11.714 1.00 94.12 185 LEU A C 1
ATOM 1472 O O . LEU A 1 185 ? 12.771 -0.057 -11.185 1.00 94.12 185 LEU A O 1
ATOM 1476 N N . HIS A 1 186 ? 14.986 0.241 -11.127 1.00 92.00 186 HIS A N 1
ATOM 1477 C CA . HIS A 1 186 ? 15.168 -0.372 -9.816 1.00 92.00 186 HIS A CA 1
ATOM 1478 C C . HIS A 1 186 ? 15.121 0.682 -8.715 1.00 92.00 186 HIS A C 1
ATOM 1480 O O . HIS A 1 186 ? 15.822 1.700 -8.784 1.00 92.00 186 HIS A O 1
ATOM 1486 N N . LEU A 1 187 ? 14.322 0.434 -7.678 1.00 91.69 187 LEU A N 1
ATOM 1487 C CA . LEU A 1 187 ? 14.261 1.292 -6.504 1.00 91.69 187 LEU A CA 1
ATOM 1488 C C . LEU A 1 187 ? 14.672 0.533 -5.250 1.00 91.69 187 LEU A C 1
ATOM 1490 O O . LEU A 1 187 ? 13.939 -0.314 -4.754 1.00 91.69 187 LEU A O 1
ATOM 1494 N N . THR A 1 188 ? 15.812 0.921 -4.684 1.00 90.62 188 THR A N 1
ATOM 1495 C CA . THR A 1 188 ? 16.258 0.382 -3.399 1.00 90.62 188 THR A CA 1
ATOM 1496 C C . THR A 1 188 ? 15.515 1.014 -2.226 1.00 90.62 188 THR A C 1
ATOM 1498 O O . THR A 1 188 ? 15.107 2.180 -2.276 1.00 90.62 188 THR A O 1
ATOM 1501 N N . SER A 1 189 ? 15.434 0.289 -1.110 1.00 87.44 189 SER A N 1
ATOM 1502 C CA . SER A 1 189 ? 14.929 0.815 0.168 1.00 87.44 189 SER A CA 1
ATOM 1503 C C . SER A 1 189 ? 15.607 2.127 0.596 1.00 87.44 189 SER A C 1
ATOM 1505 O O . SER A 1 189 ? 14.928 3.079 0.986 1.00 87.44 189 SER A O 1
ATOM 1507 N N . LYS A 1 190 ? 16.938 2.213 0.453 1.00 88.75 190 LYS A N 1
ATOM 1508 C CA . LYS A 1 190 ? 17.721 3.420 0.750 1.00 88.75 190 LYS A CA 1
ATOM 1509 C C . LYS A 1 190 ? 17.271 4.591 -0.115 1.00 88.75 190 LYS A C 1
ATOM 1511 O O . LYS A 1 190 ? 16.977 5.657 0.416 1.00 88.75 190 LYS A O 1
ATOM 1516 N N . ARG A 1 191 ? 17.170 4.389 -1.430 1.00 90.31 191 ARG A N 1
ATOM 1517 C CA . ARG A 1 191 ? 16.771 5.451 -2.357 1.00 90.31 191 ARG A CA 1
ATOM 1518 C C . ARG A 1 191 ? 15.320 5.882 -2.142 1.00 90.31 191 ARG A C 1
ATOM 1520 O O . ARG A 1 191 ? 15.048 7.076 -2.150 1.00 90.31 191 ARG A O 1
ATOM 1527 N N . LEU A 1 192 ? 14.409 4.952 -1.849 1.00 89.75 192 LEU A N 1
ATOM 1528 C CA . LEU A 1 192 ? 13.026 5.279 -1.481 1.00 89.75 192 LEU A CA 1
ATOM 1529 C C . LEU A 1 192 ? 12.959 6.223 -0.263 1.00 89.75 192 LEU A C 1
ATOM 1531 O O . LEU A 1 192 ? 12.076 7.085 -0.205 1.00 89.75 192 LEU A O 1
ATOM 1535 N N . ALA A 1 193 ? 13.875 6.059 0.697 1.00 88.06 193 ALA A N 1
ATOM 1536 C CA . ALA A 1 193 ? 13.954 6.884 1.898 1.00 88.06 193 ALA A CA 1
ATOM 1537 C C . ALA A 1 193 ? 14.665 8.230 1.671 1.00 88.06 193 ALA A C 1
ATOM 1539 O O . ALA A 1 193 ? 14.245 9.230 2.248 1.00 88.06 193 ALA A O 1
ATOM 1540 N N . THR A 1 194 ? 15.724 8.272 0.853 1.00 92.56 194 THR A N 1
ATOM 1541 C CA . THR A 1 194 ? 16.608 9.451 0.754 1.00 92.56 194 THR A CA 1
ATOM 1542 C C . THR A 1 194 ? 16.463 10.273 -0.525 1.00 92.56 194 THR A C 1
ATOM 1544 O O . THR A 1 194 ? 16.834 11.439 -0.520 1.00 92.56 194 THR A O 1
ATOM 1547 N N . ASP A 1 195 ? 15.983 9.685 -1.622 1.00 94.50 195 ASP A N 1
ATOM 1548 C CA . ASP A 1 195 ? 15.942 10.304 -2.958 1.00 94.50 195 ASP A CA 1
ATOM 1549 C C . ASP A 1 195 ? 14.751 9.778 -3.785 1.00 94.50 195 ASP A C 1
ATOM 1551 O O . ASP A 1 195 ? 14.881 9.219 -4.877 1.00 94.50 195 ASP A O 1
ATOM 1555 N N . PHE A 1 196 ? 13.543 9.913 -3.241 1.00 94.94 196 PHE A N 1
ATOM 1556 C CA . PHE A 1 196 ? 12.346 9.553 -4.001 1.00 94.94 196 PHE A CA 1
ATOM 1557 C C . PHE A 1 196 ? 12.049 10.545 -5.126 1.00 94.94 196 PHE A C 1
ATOM 1559 O O . PHE A 1 196 ? 11.555 10.136 -6.172 1.00 94.94 196 PHE A O 1
ATOM 1566 N N . ASP A 1 197 ? 12.351 11.831 -4.940 1.00 96.94 197 ASP A N 1
ATOM 1567 C CA . ASP A 1 197 ? 12.065 12.854 -5.948 1.00 96.94 197 ASP A CA 1
ATOM 1568 C C . ASP A 1 197 ? 12.954 12.698 -7.190 1.00 96.94 197 ASP A C 1
ATOM 1570 O O . ASP A 1 197 ? 12.458 12.834 -8.312 1.00 96.94 197 ASP A O 1
ATOM 1574 N N . GLY A 1 198 ? 14.232 12.334 -7.016 1.00 97.25 198 GLY A N 1
ATOM 1575 C CA . GLY A 1 198 ? 15.116 11.981 -8.127 1.00 97.25 198 GLY A CA 1
ATOM 1576 C C . GLY A 1 198 ? 14.620 10.745 -8.873 1.00 97.25 198 GLY A C 1
ATOM 1577 O O . GLY A 1 198 ? 14.488 10.772 -10.098 1.00 97.25 198 GLY A O 1
ATOM 1578 N N . PHE A 1 199 ? 14.228 9.695 -8.144 1.00 97.06 199 PHE A N 1
ATOM 1579 C CA . PHE A 1 199 ? 13.618 8.512 -8.755 1.00 97.06 199 PHE A CA 1
ATOM 1580 C C . PHE A 1 199 ? 12.321 8.846 -9.514 1.00 97.06 199 PHE A C 1
ATOM 1582 O O . PHE A 1 199 ? 12.114 8.419 -10.648 1.00 97.06 199 PHE A O 1
ATOM 1589 N N . LEU A 1 200 ? 11.451 9.672 -8.933 1.00 97.69 200 LEU A N 1
ATOM 1590 C CA . LEU A 1 200 ? 10.215 10.119 -9.570 1.00 97.69 200 LEU A CA 1
ATOM 1591 C C . LEU A 1 200 ? 10.488 10.900 -10.867 1.00 97.69 200 LEU A C 1
ATOM 1593 O O . LEU A 1 200 ? 9.736 10.769 -11.839 1.00 97.69 200 LEU A O 1
ATOM 1597 N N . ALA A 1 201 ? 11.553 11.706 -10.908 1.00 97.81 201 ALA A N 1
ATOM 1598 C CA . ALA A 1 201 ? 11.970 12.413 -12.114 1.00 97.81 201 ALA A CA 1
ATOM 1599 C C . ALA A 1 201 ? 12.401 11.445 -13.233 1.00 97.81 201 ALA A C 1
ATOM 1601 O O . ALA A 1 201 ? 12.021 11.657 -14.389 1.00 97.81 201 ALA A O 1
ATOM 1602 N N . GLU A 1 202 ? 13.111 10.363 -12.897 1.00 97.62 202 GLU A N 1
ATOM 1603 C CA . GLU A 1 202 ? 13.480 9.290 -13.834 1.00 97.62 202 GLU A CA 1
ATOM 1604 C C . GLU A 1 202 ? 12.244 8.580 -14.392 1.00 97.62 202 GLU A C 1
ATOM 1606 O O . GLU A 1 202 ? 12.105 8.452 -15.610 1.00 97.62 202 GLU A O 1
ATOM 1611 N N . VAL A 1 203 ? 11.290 8.211 -13.530 1.00 97.62 203 VAL A N 1
ATOM 1612 C CA . VAL A 1 203 ? 10.026 7.584 -13.954 1.00 97.62 203 VAL A CA 1
ATOM 1613 C C . VAL A 1 203 ? 9.256 8.502 -14.911 1.00 97.62 203 VAL A C 1
ATOM 1615 O O . VAL A 1 203 ? 8.821 8.081 -15.985 1.00 97.62 203 VAL A O 1
ATOM 1618 N N . ARG A 1 204 ? 9.124 9.792 -14.575 1.00 97.69 204 ARG A N 1
ATOM 1619 C CA . ARG A 1 204 ? 8.477 10.786 -15.452 1.00 97.69 204 ARG A CA 1
ATOM 1620 C C . ARG A 1 204 ? 9.221 10.967 -16.770 1.00 97.69 204 ARG A C 1
ATOM 1622 O O . ARG A 1 204 ? 8.590 11.222 -17.796 1.00 97.69 204 ARG A O 1
ATOM 1629 N N . HIS A 1 205 ? 10.548 10.901 -16.762 1.00 97.25 205 HIS A N 1
ATOM 1630 C CA . HIS A 1 205 ? 11.340 10.948 -17.984 1.00 97.25 205 HIS A CA 1
ATOM 1631 C C . HIS A 1 205 ? 11.056 9.727 -18.866 1.00 97.25 205 HIS A C 1
ATOM 1633 O O . HIS A 1 205 ? 10.680 9.917 -20.021 1.00 97.25 205 HIS A O 1
ATOM 1639 N N . ALA A 1 206 ? 11.103 8.513 -18.311 1.00 96.75 206 ALA A N 1
ATOM 1640 C CA . ALA A 1 206 ? 10.793 7.281 -19.035 1.00 96.75 206 ALA A CA 1
ATOM 1641 C C . ALA A 1 206 ? 9.389 7.319 -19.669 1.00 96.75 206 ALA A C 1
ATOM 1643 O O . ALA A 1 206 ? 9.244 7.062 -20.865 1.00 96.75 206 ALA A O 1
ATOM 1644 N N . ILE A 1 207 ? 8.365 7.733 -18.908 1.00 96.06 207 ILE A N 1
ATOM 1645 C CA . ILE A 1 207 ? 6.986 7.856 -19.416 1.00 96.06 207 ILE A CA 1
ATOM 1646 C C . ILE A 1 207 ? 6.902 8.873 -20.561 1.00 96.06 207 ILE A C 1
ATOM 1648 O O . ILE A 1 207 ? 6.242 8.615 -21.564 1.00 96.06 207 ILE A O 1
ATOM 1652 N N . ARG A 1 208 ? 7.565 10.033 -20.448 1.00 95.94 208 ARG A N 1
ATOM 1653 C CA . ARG A 1 208 ? 7.565 11.044 -21.522 1.00 95.94 208 ARG A CA 1
ATOM 1654 C C . ARG A 1 208 ? 8.227 10.535 -22.798 1.00 95.94 208 ARG A C 1
ATOM 1656 O O . ARG A 1 208 ? 7.740 10.861 -23.874 1.00 95.94 208 ARG A O 1
ATOM 1663 N N . THR A 1 209 ? 9.302 9.761 -22.681 1.00 94.69 209 THR A N 1
ATOM 1664 C CA . THR A 1 209 ? 10.007 9.185 -23.833 1.00 94.69 209 THR A CA 1
ATOM 1665 C C . THR A 1 209 ? 9.147 8.154 -24.564 1.00 94.69 209 THR A C 1
ATOM 1667 O O . THR A 1 209 ? 9.164 8.123 -25.785 1.00 94.69 209 THR A O 1
ATOM 1670 N N . ARG A 1 210 ? 8.344 7.367 -23.837 1.00 93.19 210 ARG A N 1
ATOM 1671 C CA . ARG A 1 210 ? 7.463 6.323 -24.396 1.00 93.19 210 ARG A CA 1
ATOM 1672 C C . ARG A 1 210 ? 6.097 6.817 -24.885 1.00 93.19 210 ARG A C 1
ATOM 1674 O O . ARG A 1 210 ? 5.394 6.074 -25.558 1.00 93.19 210 ARG A O 1
ATOM 1681 N N . LYS A 1 211 ? 5.688 8.034 -24.508 1.00 87.56 211 LYS A N 1
ATOM 1682 C CA . LYS A 1 211 ? 4.446 8.676 -24.982 1.00 87.56 211 LYS A CA 1
ATOM 1683 C C . LYS A 1 211 ? 4.585 9.380 -26.336 1.00 87.56 211 LYS A C 1
ATOM 1685 O O . LYS A 1 211 ? 3.569 9.825 -26.864 1.00 87.56 211 LYS A O 1
ATOM 1690 N N . ARG A 1 212 ? 5.813 9.570 -26.815 1.00 64.12 212 ARG A N 1
ATOM 1691 C CA . ARG A 1 212 ? 6.103 10.142 -28.133 1.00 64.12 212 ARG A CA 1
ATOM 1692 C C . ARG A 1 212 ? 6.015 9.060 -29.193 1.00 64.12 212 ARG A C 1
ATOM 1694 O O . ARG A 1 212 ? 5.532 9.405 -30.287 1.00 64.12 212 ARG A O 1
#

Mean predicted aligned error: 5.7 Å

Foldseek 3Di:
DDPLQADEDEDEPPDDDDDDPSHDYHYDHDDPVQWDDDPNDIDGQLLVVLQVLLVPDDLLQSLLVNLVCVLVVSDDLVVQLVVLVVCPPDPRSVSSNSSSVLHDNQQPHSVLSSLQSVLVVVVHDRWDAQCFDDDPNHTQDTAGTHDVLLLEGEHEDEPDDPDPVVVVVVVSSVVSSVVVVHHYHYDYPVCVVPPVVVVSVVVVVSSVVSVD

Nearest PDB structures (foldseek):
  6vw9-assembly1_A-2  TM=7.100E-01  e=9.902E+00  Caenorhabditis elegans
  4f45-assembly1_A  TM=5.707E-01  e=9.902E+00  Homo sapiens

Solvent-accessible surface area (backbone atoms only — not comparable to full-atom values): 12093 Å² total; per-residue (Å²): 131,84,74,80,78,52,46,79,41,83,41,45,66,92,63,90,78,78,94,49,92,63,50,42,80,44,76,42,90,70,59,72,90,42,48,42,77,55,98,87,42,82,40,64,30,60,69,45,45,48,46,51,35,32,65,77,44,57,63,39,60,24,24,21,54,43,15,53,37,32,58,68,67,63,40,56,57,68,56,43,36,48,54,20,58,76,39,64,92,45,97,55,22,69,43,27,31,53,30,31,76,64,48,54,45,57,42,89,44,52,67,53,30,29,50,53,41,52,43,37,75,70,72,43,77,80,57,44,46,54,37,73,42,67,55,98,90,37,86,64,52,70,33,54,29,24,41,74,95,54,33,34,35,38,40,74,40,61,86,81,68,95,44,70,68,57,54,52,51,51,51,54,46,51,57,55,40,55,78,70,64,46,49,74,46,79,44,39,57,66,41,62,74,76,41,45,67,63,52,50,49,52,53,54,48,55,52,57,66,54,72,108

Secondary structure (DSSP, 8-state):
-----PEEEEEETT------TTEEEEEE---GGGEEEETTEEEE-HHHHHHHHHHHS-HHHHHHHHHHHHHTTS--HHHHHHHHHHTTTSTTHHHHHHHHHH--TT--SHHHHHHHHHHHHTTPPPPEEEEEEEETTEEEEEEEEEEGGGTEEEEEE-S----HHHHHHHHHHHHHHHTTT-EEEEEEHHHHHH-HHHHHHHHHHHHHHHT-

pLDDT: mean 90.37, std 10.7, range [31.06, 98.0]

Sequence (212 aa):
MEAHESLDVLVPTGRRFGPVSGLAVHTATLPGTDVVLRAGVPVTTPERTCWDLAQWLRVEDAVALVDVLVRRQLVDPARLSERARRHTGERGWKRMLRVADLTDGGAESPPESRLRVRLVLAGLPAPATQFVVERDGAFVARLDLAWPQWKIAIEYDGIWHHDPEQLHRDRRRLNRLVGDDWIVLHLTSKRLATDFDGFLAEVRHAIRTRKR

Radius of gyration: 20.38 Å; Cα contacts (8 Å, |Δi|>4): 272; chains: 1; bounding box: 48×32×60 Å